Protein AF-A0A6V7P1D4-F1 (afdb_monomer)

Nearest PDB structures (foldseek):
  6eeq-assembly1_A-2  TM=5.629E-01  e=2.962E-13  Rhodiola rosea
  6khp-assembly1_B-2  TM=5.860E-01  e=9.575E-12  Oryza sativa Japonica Group
  4e1o-assembly3_E  TM=5.829E-01  e=2.246E-11  Homo sapiens
  7eix-assembly1_B  TM=5.813E-01  e=1.505E-10  Homo sapiens
  6jrl-assembly1_A-2  TM=5.412E-01  e=3.305E-10  Drosophila melanogaster

Mean predicted aligned error: 10.56 Å

Secondary structure (DSSP, 8-state):
--HHHHHHHIIIIIIHHHHHHHHSGGGS-SS--PPTTTHHHHS-SS--SSPPPHHHHHHHIIIIIGGG---TTSTT--SSS-----HHHHHHHHHHHHHT---SSGGG-HHHHHHHHHHTT--GGGEEEE---GGGTTPPPHHHHHHHHHHHHHTTEEEEEEEEEEEETTTTEE--HHHHHHHHHHHHHHSSS--EEEEE----S----EEEEEEETTT----

Foldseek 3Di:
DDDVVCVCCCVPPPVVVVVVCLVCLQVADLAAPDDPPQLVVLDDPDDDPDDDDVVVVSVCCVPPVVSHDNSLNHPPNPPDDRPDDDPVVVVVVVVCVVVVQDPPDCVSPVVVVVVVCVVVVPDPVFKDFQDDDVVLLRADDLVSVVVVQVVCVVVQKDFAEKEFEQQQQARSDHHPCVSNVVVQVVSVVVDVHRHDYDYDYDNDDHDPGTMTGIGHPVVPDDD

Solvent-accessible surface area (backbone atoms only — not comparable to full-atom values): 13206 Å² total; per-residue (Å²): 134,61,71,62,61,48,51,51,45,47,46,68,59,46,49,49,45,54,53,50,50,63,74,45,36,81,79,51,64,55,61,44,87,66,63,97,66,59,64,67,82,76,47,73,100,60,83,77,95,57,91,78,58,70,66,60,52,50,50,44,41,64,72,65,45,53,63,61,41,58,38,64,80,24,93,85,51,82,68,92,73,81,71,83,81,49,72,67,56,53,54,46,51,52,49,50,63,69,67,64,73,70,67,56,34,54,90,64,30,50,70,58,51,54,49,51,30,60,76,72,66,60,47,76,92,34,45,42,78,50,88,62,45,78,92,55,58,44,18,59,54,56,65,63,55,50,51,52,48,57,50,40,46,76,73,59,32,44,66,38,36,35,48,44,40,47,27,28,42,69,74,55,22,52,36,48,54,83,51,45,53,50,52,36,54,54,48,35,69,78,38,103,47,67,39,47,71,47,78,51,76,57,90,69,57,36,67,63,67,32,43,35,36,35,43,52,79,82,71,76,69,81,131

Organism: NCBI:txid296719

Structure (mmCIF, N/CA/C/O backbone):
data_AF-A0A6V7P1D4-F1
#
_entry.id   AF-A0A6V7P1D4-F1
#
loop_
_atom_site.group_PDB
_atom_site.id
_atom_site.type_symbol
_atom_site.label_atom_id
_atom_site.label_alt_id
_atom_site.label_comp_id
_atom_site.label_asym_id
_atom_site.label_entity_id
_atom_site.label_seq_id
_atom_site.pdbx_PDB_ins_code
_atom_site.Cartn_x
_atom_site.Cartn_y
_atom_site.Cartn_z
_atom_site.occupancy
_atom_site.B_iso_or_equiv
_atom_site.auth_seq_id
_atom_site.auth_comp_id
_atom_site.auth_asym_id
_atom_site.auth_atom_id
_atom_site.pdbx_PDB_model_num
ATOM 1 N N . MET A 1 1 ? 7.835 -11.387 15.082 1.00 81.31 1 MET A N 1
ATOM 2 C CA . MET A 1 1 ? 6.367 -11.439 15.224 1.00 81.31 1 MET A CA 1
ATOM 3 C C . MET A 1 1 ? 6.030 -12.849 15.662 1.00 81.31 1 MET A C 1
ATOM 5 O O . MET A 1 1 ? 6.596 -13.765 15.077 1.00 81.31 1 MET A O 1
ATOM 9 N N . ASP A 1 2 ? 5.226 -13.019 16.707 1.00 93.75 2 ASP A N 1
ATOM 10 C CA . ASP A 1 2 ? 4.750 -14.346 17.112 1.00 93.75 2 ASP A CA 1
ATOM 11 C C . ASP A 1 2 ? 3.539 -14.758 16.258 1.00 93.75 2 ASP A C 1
ATOM 13 O O . ASP A 1 2 ? 2.713 -13.908 15.918 1.00 93.75 2 ASP A O 1
ATOM 17 N N . SER A 1 3 ? 3.451 -16.033 15.868 1.00 93.06 3 SER A N 1
ATOM 18 C CA . SER A 1 3 ? 2.419 -16.499 14.933 1.00 93.06 3 SER A CA 1
ATOM 19 C C . SER A 1 3 ? 1.057 -16.710 15.585 1.00 93.06 3 SER A C 1
ATOM 21 O O . SER A 1 3 ? 0.039 -16.528 14.919 1.00 93.06 3 SER A O 1
ATOM 23 N N . GLU A 1 4 ? 1.016 -17.071 16.868 1.00 93.88 4 GLU A N 1
ATOM 24 C CA . GLU A 1 4 ? -0.239 -17.367 17.560 1.00 93.88 4 GLU A CA 1
ATOM 25 C C . GLU A 1 4 ? -0.859 -16.098 18.145 1.00 93.88 4 GLU A C 1
ATOM 27 O O . GLU A 1 4 ? -2.066 -15.917 18.017 1.00 93.88 4 GLU A O 1
ATOM 32 N N . GLN A 1 5 ? -0.047 -15.148 18.626 1.00 91.44 5 GLN A N 1
ATOM 33 C CA . GLN A 1 5 ? -0.497 -13.773 18.876 1.00 91.44 5 GLN A CA 1
ATOM 34 C C . GLN A 1 5 ? -1.029 -13.119 17.595 1.00 91.44 5 GLN A C 1
ATOM 36 O O . GLN A 1 5 ? -2.107 -12.526 17.614 1.00 91.44 5 GLN A O 1
ATOM 41 N N . LEU A 1 6 ? -0.324 -13.255 16.460 1.00 92.62 6 LEU A N 1
ATOM 42 C CA . LEU A 1 6 ? -0.825 -12.753 15.175 1.00 92.62 6 LEU A CA 1
ATOM 43 C C . LEU A 1 6 ? -2.178 -13.387 14.831 1.00 92.62 6 LEU A C 1
ATOM 45 O O . LEU A 1 6 ? -3.105 -12.664 14.477 1.00 92.62 6 LEU A O 1
ATOM 49 N N . ARG A 1 7 ? -2.309 -14.715 14.957 1.00 92.62 7 ARG A N 1
ATOM 50 C CA . ARG A 1 7 ? -3.564 -15.437 14.704 1.00 92.62 7 ARG A CA 1
ATOM 51 C C . ARG A 1 7 ? -4.690 -14.925 15.606 1.00 92.62 7 ARG A C 1
ATOM 53 O O . ARG A 1 7 ? -5.759 -14.585 15.107 1.00 92.62 7 ARG A O 1
ATOM 60 N N . GLU A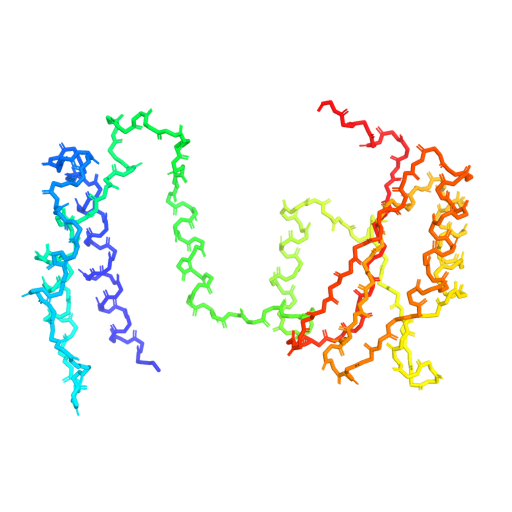 1 8 ? -4.457 -14.863 16.912 1.00 90.62 8 GLU A N 1
ATOM 61 C CA . GLU A 1 8 ? -5.453 -14.455 17.902 1.00 90.62 8 GLU A CA 1
ATOM 62 C C . GLU A 1 8 ? -5.946 -13.024 17.659 1.00 90.62 8 GLU A C 1
ATOM 64 O O . GLU A 1 8 ? -7.149 -12.815 17.484 1.00 90.62 8 GLU A O 1
ATOM 69 N N . TYR A 1 9 ? -5.030 -12.058 17.567 1.00 90.75 9 TYR A N 1
ATOM 70 C CA . TYR A 1 9 ? -5.383 -10.652 17.398 1.00 90.75 9 TYR A CA 1
ATOM 71 C C . TYR A 1 9 ? -5.947 -10.347 16.002 1.00 90.75 9 TYR A C 1
ATOM 73 O O . TYR A 1 9 ? -6.943 -9.627 15.890 1.00 90.75 9 TYR A O 1
ATOM 81 N N . ALA A 1 10 ? -5.390 -10.925 14.931 1.00 91.25 10 ALA A N 1
ATOM 82 C CA . ALA A 1 10 ? -5.906 -10.694 13.581 1.00 91.25 10 ALA A CA 1
ATOM 83 C C . ALA A 1 10 ? -7.320 -11.265 13.398 1.00 91.25 10 ALA A C 1
ATOM 85 O O . ALA A 1 10 ? -8.170 -10.583 12.831 1.00 91.25 10 ALA A O 1
ATOM 86 N N . HIS A 1 11 ? -7.613 -12.469 13.902 1.00 89.88 11 HIS A N 1
ATOM 87 C CA . HIS A 1 11 ? -8.972 -13.010 13.823 1.00 89.88 11 HIS A CA 1
ATOM 88 C C . HIS A 1 11 ? -9.936 -12.266 14.764 1.00 89.88 11 HIS A C 1
ATOM 90 O O . HIS A 1 11 ? -10.856 -11.603 14.287 1.00 89.88 11 HIS A O 1
ATOM 96 N N . LYS A 1 12 ? -9.702 -12.320 16.084 1.00 76.94 12 LYS A N 1
ATOM 97 C CA . LYS A 1 12 ? -10.689 -11.883 17.090 1.00 76.94 12 LYS A CA 1
ATOM 98 C C . LYS A 1 12 ? -10.832 -10.367 17.221 1.00 76.94 12 LYS A C 1
ATOM 100 O O . LYS A 1 12 ? -11.894 -9.891 17.608 1.00 76.94 12 LYS A O 1
ATOM 105 N N . MET A 1 13 ? -9.761 -9.605 16.981 1.00 83.06 13 MET A N 1
ATOM 106 C CA . MET A 1 13 ? -9.752 -8.156 17.232 1.00 83.06 13 MET A CA 1
ATOM 107 C C . MET A 1 13 ? -9.779 -7.317 15.957 1.00 83.06 13 MET A C 1
ATOM 109 O O . MET A 1 13 ? -10.379 -6.249 15.971 1.00 83.06 13 MET A O 1
ATOM 113 N N . VAL A 1 14 ? -9.178 -7.784 14.856 1.00 90.75 14 VAL A N 1
ATOM 114 C CA . VAL A 1 14 ? -9.213 -7.069 13.566 1.00 90.75 14 VAL A CA 1
ATOM 115 C C . VAL A 1 14 ? -10.391 -7.533 12.706 1.00 90.75 14 VAL A C 1
ATOM 117 O O . VAL A 1 14 ? -11.253 -6.723 12.372 1.00 90.75 14 VAL A O 1
ATOM 120 N N . VAL A 1 15 ? -10.442 -8.816 12.332 1.00 93.62 15 VAL A N 1
ATOM 121 C CA . VAL A 1 15 ? -11.407 -9.321 11.338 1.00 93.62 15 VAL A CA 1
ATOM 122 C C . VAL A 1 15 ? -12.840 -9.288 11.867 1.00 93.62 15 VAL A C 1
ATOM 124 O O . VAL A 1 15 ? -13.704 -8.720 11.197 1.00 93.62 15 VAL A O 1
ATOM 127 N N . ASP A 1 16 ? -13.090 -9.822 13.065 1.00 92.75 16 ASP A N 1
ATOM 128 C CA . ASP A 1 16 ? -14.438 -9.829 13.653 1.00 92.75 16 ASP A CA 1
ATOM 129 C C . ASP A 1 16 ? -14.951 -8.397 13.903 1.00 92.75 16 ASP A C 1
ATOM 131 O O . ASP A 1 16 ? -16.078 -8.065 13.533 1.00 92.75 16 ASP A O 1
ATOM 135 N N . PHE A 1 17 ? -14.094 -7.500 14.411 1.00 91.50 17 PHE A N 1
ATOM 136 C CA . PHE A 1 17 ? -14.431 -6.085 14.610 1.00 91.50 17 PHE A CA 1
ATOM 137 C C . PHE A 1 17 ? -14.778 -5.364 13.302 1.00 91.50 17 PHE A C 1
ATOM 139 O O . PHE A 1 17 ? -15.765 -4.634 13.255 1.00 91.50 17 PHE A O 1
ATOM 146 N N . ILE A 1 18 ? -14.002 -5.565 12.231 1.00 93.50 18 ILE A N 1
ATOM 147 C CA . ILE A 1 18 ? -14.277 -4.951 10.921 1.00 93.50 18 ILE A CA 1
ATOM 148 C C . ILE A 1 18 ? -15.567 -5.523 10.314 1.00 93.50 18 ILE A C 1
ATOM 150 O O . ILE A 1 18 ? -16.348 -4.777 9.717 1.00 93.50 18 ILE A O 1
ATOM 154 N N . ALA A 1 19 ? -15.833 -6.819 10.496 1.00 93.94 19 ALA A N 1
ATOM 155 C CA . ALA A 1 19 ? -17.078 -7.441 10.060 1.00 93.94 19 ALA A CA 1
ATOM 156 C C . ALA A 1 19 ? -18.298 -6.870 10.806 1.00 93.94 19 ALA A C 1
ATOM 158 O O . ALA A 1 19 ? -19.289 -6.523 10.163 1.00 93.94 19 ALA A O 1
ATOM 159 N N . ASP A 1 20 ? -18.228 -6.723 12.131 1.00 93.50 20 ASP A N 1
ATOM 160 C CA . ASP A 1 20 ? -19.317 -6.167 12.945 1.00 93.50 20 ASP A CA 1
ATOM 161 C C . ASP A 1 20 ? -19.504 -4.660 12.730 1.00 93.50 20 ASP A C 1
ATOM 163 O O . ASP A 1 20 ? -20.634 -4.204 12.556 1.00 93.50 20 ASP A O 1
ATOM 167 N N . TYR A 1 21 ? -18.416 -3.896 12.599 1.00 93.00 21 TYR A N 1
ATOM 168 C CA . TYR A 1 21 ? -18.445 -2.495 12.170 1.00 93.00 21 TYR A CA 1
ATOM 169 C C . TYR A 1 21 ? -19.202 -2.317 10.846 1.00 93.00 21 TYR A C 1
ATOM 171 O O . TYR A 1 21 ? -20.008 -1.397 10.714 1.00 93.00 21 TYR A O 1
ATOM 179 N N . TYR A 1 22 ? -19.012 -3.224 9.881 1.00 93.38 22 TYR A N 1
ATOM 180 C CA . TYR A 1 22 ? -19.754 -3.188 8.621 1.00 93.38 22 TYR A CA 1
ATOM 181 C C . TYR A 1 22 ? -21.208 -3.670 8.721 1.00 93.38 22 TYR A C 1
ATOM 183 O O . TYR A 1 22 ? -22.022 -3.192 7.936 1.00 93.38 22 TYR A O 1
ATOM 191 N N . LYS A 1 23 ? -21.568 -4.541 9.676 1.00 94.56 23 LYS A N 1
ATOM 192 C CA . LYS A 1 23 ? -22.982 -4.846 9.995 1.00 94.56 23 LYS A CA 1
ATOM 193 C C . LYS A 1 23 ? -23.683 -3.651 10.650 1.00 94.56 23 LYS A C 1
ATOM 195 O O . LYS A 1 23 ? -24.881 -3.471 10.471 1.00 94.56 23 LYS A O 1
ATOM 200 N N . MET A 1 24 ? -22.940 -2.848 11.411 1.00 93.94 24 MET A N 1
ATOM 201 C CA . MET A 1 24 ? -23.446 -1.701 12.169 1.00 93.94 24 MET A CA 1
ATOM 202 C C . MET A 1 24 ? -23.282 -0.354 11.447 1.00 93.94 24 MET A C 1
ATOM 204 O O . MET A 1 24 ? -23.606 0.679 12.031 1.00 93.94 24 MET A O 1
ATOM 208 N N . ILE A 1 25 ? -22.799 -0.326 10.199 1.00 94.69 25 ILE A N 1
ATOM 209 C CA . ILE A 1 25 ? -22.359 0.917 9.537 1.00 94.69 25 ILE A CA 1
ATOM 210 C C . ILE A 1 25 ? -23.474 1.968 9.382 1.00 94.69 25 ILE A C 1
ATOM 212 O O . ILE A 1 25 ? -23.206 3.163 9.459 1.00 94.69 25 ILE A O 1
ATOM 216 N N . GLU A 1 26 ? -24.721 1.517 9.231 1.00 95.19 26 GLU A N 1
ATOM 217 C CA . GLU A 1 26 ? -25.936 2.344 9.140 1.00 95.19 26 GLU A CA 1
ATOM 218 C C . GLU A 1 26 ? -26.400 2.913 10.496 1.00 95.19 26 GLU A C 1
ATOM 220 O O . GLU A 1 26 ? -27.213 3.830 10.533 1.00 95.19 26 GLU A O 1
ATOM 225 N N . SER A 1 27 ? -25.881 2.403 11.620 1.00 94.94 27 SER A N 1
ATOM 226 C CA . SER A 1 27 ? -26.210 2.910 12.964 1.00 94.94 27 SER A CA 1
ATOM 227 C C . SER A 1 27 ? -25.360 4.111 13.401 1.00 94.94 27 SER A C 1
ATOM 229 O O . SER A 1 27 ? -25.688 4.765 14.391 1.00 94.94 27 SER A O 1
ATOM 231 N N . PHE A 1 28 ? -24.286 4.423 12.667 1.00 95.00 28 PHE A N 1
ATOM 232 C CA . PHE A 1 28 ? -23.435 5.585 12.920 1.00 95.00 28 PHE A CA 1
ATOM 233 C C . PHE A 1 28 ? -23.889 6.800 12.092 1.00 95.00 28 PHE A C 1
ATOM 235 O O . PHE A 1 28 ? -24.323 6.638 10.949 1.00 95.00 28 PHE A O 1
ATOM 242 N N . PRO A 1 29 ? -23.747 8.039 12.604 1.00 96.75 29 PRO A N 1
ATOM 243 C CA . PRO A 1 29 ? -23.994 9.233 11.804 1.00 96.75 29 PRO A CA 1
ATOM 244 C C . PRO A 1 29 ? -22.997 9.301 10.637 1.00 96.75 29 PRO A C 1
ATOM 246 O O . PRO A 1 29 ? -21.787 9.289 10.837 1.00 96.75 29 PRO A O 1
ATOM 249 N N . VAL A 1 30 ? -23.506 9.389 9.404 1.00 96.62 30 VAL A N 1
ATOM 250 C CA . VAL A 1 30 ? -22.711 9.330 8.156 1.00 96.62 30 VAL A CA 1
ATOM 251 C C . VAL A 1 30 ? -21.537 10.321 8.148 1.00 96.62 30 VAL A C 1
ATOM 253 O O . VAL A 1 30 ? -20.435 9.991 7.702 1.00 96.62 30 VAL A O 1
ATOM 256 N N . LEU A 1 31 ? -21.775 11.532 8.653 1.00 97.25 31 LEU A N 1
ATOM 257 C CA . LEU A 1 31 ? -20.766 12.558 8.896 1.00 97.25 31 LEU A CA 1
ATOM 258 C C . LEU A 1 31 ? -20.431 12.589 10.391 1.00 97.25 31 LEU A C 1
ATOM 260 O 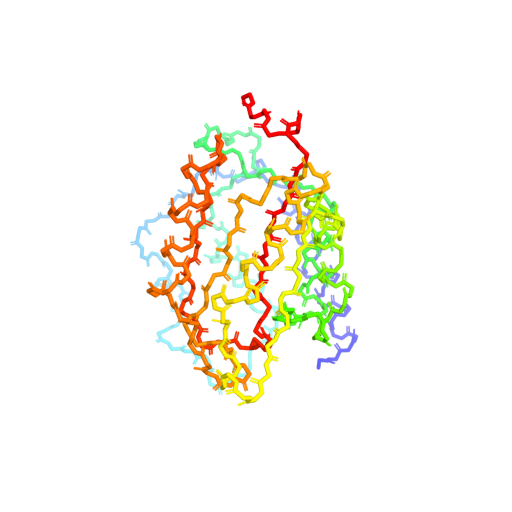O . LEU A 1 31 ? -21.339 12.602 11.223 1.00 97.25 31 LEU A O 1
ATOM 264 N N . SER A 1 32 ? -19.138 12.647 10.719 1.00 97.06 32 SER A N 1
ATOM 265 C CA . SER A 1 32 ? -18.698 12.786 12.110 1.00 97.06 32 SER A CA 1
ATOM 266 C C . SER A 1 32 ? -19.186 14.102 12.727 1.00 97.06 32 SER A C 1
ATOM 268 O O . SER A 1 32 ? -19.304 15.118 12.043 1.00 97.06 32 SER A O 1
ATOM 270 N N . GLN A 1 33 ? -19.455 14.070 14.032 1.00 95.75 33 GLN A N 1
ATOM 271 C CA . GLN A 1 33 ? -20.036 15.170 14.811 1.00 95.75 33 GLN A CA 1
ATOM 272 C C . GLN A 1 33 ? -19.021 15.812 15.779 1.00 95.75 33 GLN A C 1
ATOM 274 O O . GLN A 1 33 ? -19.411 16.448 16.754 1.00 95.75 33 GLN A O 1
ATOM 279 N N . VAL A 1 34 ? -17.719 15.607 15.544 1.00 95.69 34 VAL A N 1
ATOM 280 C CA . VAL A 1 34 ? -16.628 16.120 16.392 1.00 95.69 34 VAL A CA 1
ATOM 281 C C . VAL A 1 34 ? -16.067 17.446 15.878 1.00 95.69 34 VAL A C 1
ATOM 283 O O . VAL A 1 34 ? -15.950 17.660 14.671 1.00 95.69 34 VAL A O 1
ATOM 286 N N . GLU A 1 35 ? -15.645 18.312 16.798 1.00 95.06 35 GLU A N 1
ATOM 287 C CA . GLU A 1 35 ? -15.031 19.602 16.469 1.00 95.06 35 GLU A CA 1
ATOM 288 C C . GLU A 1 35 ? -13.513 19.494 16.192 1.00 95.06 35 GLU A C 1
ATOM 290 O O . GLU A 1 35 ? -12.836 18.586 16.701 1.00 95.06 35 GLU A O 1
ATOM 295 N N . PRO A 1 36 ? -12.923 20.426 15.414 1.00 95.69 36 PRO A N 1
ATOM 296 C CA . PRO A 1 36 ? -11.488 20.458 15.150 1.00 95.69 36 PRO A CA 1
ATOM 297 C C . PRO A 1 36 ? -10.649 20.514 16.435 1.00 95.69 36 PRO A C 1
ATOM 299 O O . PRO A 1 36 ? -10.702 21.474 17.197 1.00 95.69 36 PRO A O 1
ATOM 302 N N . GLY A 1 37 ? -9.819 19.488 16.640 1.00 92.38 37 GLY A N 1
ATOM 303 C CA . GLY A 1 37 ? -8.898 19.389 17.778 1.00 92.38 37 GLY A CA 1
ATOM 304 C C . GLY A 1 37 ? -9.297 18.393 18.870 1.00 92.38 37 GLY A C 1
ATOM 305 O O . GLY A 1 37 ? -8.441 18.083 19.694 1.00 92.38 37 GLY A O 1
ATOM 306 N N . TYR A 1 38 ? -10.513 17.826 18.843 1.00 92.75 38 TYR A N 1
ATOM 307 C CA . TYR A 1 38 ? -11.056 16.963 19.913 1.00 92.75 38 TYR A CA 1
ATOM 308 C C . TYR A 1 38 ? -10.107 15.838 20.394 1.00 92.75 38 TYR A C 1
ATOM 310 O O . TYR A 1 38 ? -10.003 15.578 21.590 1.00 92.75 38 TYR A O 1
ATOM 318 N N . HIS A 1 39 ? -9.345 15.213 19.485 1.00 89.44 39 HIS A N 1
ATOM 319 C CA . HIS A 1 39 ? -8.338 14.192 19.814 1.00 89.44 39 HIS A CA 1
ATOM 320 C C . HIS A 1 39 ? -7.326 14.640 20.880 1.00 89.44 39 HIS A C 1
ATOM 322 O O . HIS A 1 39 ? -6.860 13.806 21.654 1.00 89.44 39 HIS A O 1
ATOM 328 N N . LYS A 1 40 ? -6.972 15.931 20.926 1.00 88.19 40 LYS A N 1
ATOM 329 C CA . LYS A 1 40 ? -5.966 16.465 21.854 1.00 88.19 40 LYS A CA 1
ATOM 330 C C . LYS A 1 40 ? -6.410 16.366 23.319 1.00 88.19 40 LYS A C 1
ATOM 332 O O . LYS A 1 40 ? -5.568 16.294 24.201 1.00 88.19 40 LYS A O 1
ATOM 337 N N . GLU A 1 41 ? -7.714 16.334 23.574 1.00 85.62 41 GLU A N 1
ATOM 338 C CA . GLU A 1 41 ? -8.280 16.191 24.921 1.00 85.62 41 GLU A CA 1
ATOM 339 C C . GLU A 1 41 ? -8.473 14.714 25.319 1.00 85.62 41 GLU A C 1
ATOM 341 O O . GLU A 1 41 ? -8.667 14.402 26.492 1.00 85.62 41 GLU A O 1
ATOM 346 N N . LEU A 1 42 ? -8.394 13.790 24.351 1.00 88.12 42 LEU A N 1
ATOM 347 C CA . LEU A 1 42 ? -8.624 12.351 24.534 1.00 88.12 42 LEU A CA 1
ATOM 348 C C . LEU A 1 42 ? -7.337 11.508 24.556 1.00 88.12 42 LEU A C 1
ATOM 350 O O . LEU A 1 42 ? -7.378 10.337 24.955 1.00 88.12 42 LEU A O 1
ATOM 354 N N . LEU A 1 43 ? -6.210 12.059 24.103 1.00 89.38 43 LEU A N 1
ATOM 355 C CA . LEU A 1 43 ? -4.916 11.380 23.973 1.00 89.38 43 LEU A CA 1
ATOM 356 C C . LEU A 1 43 ? -3.866 12.005 24.913 1.00 89.38 43 LEU A C 1
ATOM 358 O O . LEU A 1 43 ? -3.941 13.200 25.187 1.00 89.38 43 LEU A O 1
ATOM 362 N N . PRO A 1 44 ? -2.884 11.231 25.412 1.00 89.44 44 PRO A N 1
ATOM 363 C CA . PRO A 1 44 ? -1.816 11.769 26.253 1.00 89.44 44 PRO A CA 1
ATOM 364 C C . PRO A 1 44 ? -0.857 12.672 25.457 1.00 89.44 44 PRO A C 1
ATOM 366 O O . PRO A 1 44 ? -0.545 12.390 24.302 1.00 89.44 44 PRO A O 1
ATOM 369 N N . ASP A 1 45 ? -0.301 13.703 26.108 1.00 91.75 45 ASP A N 1
ATOM 370 C CA . ASP A 1 45 ? 0.669 14.647 25.512 1.00 91.75 45 ASP A CA 1
ATOM 371 C C . ASP A 1 45 ? 1.998 14.003 25.052 1.00 91.75 45 ASP A C 1
ATOM 373 O O . ASP A 1 45 ? 2.824 14.652 24.409 1.00 91.75 45 ASP A O 1
ATOM 377 N N . SER A 1 46 ? 2.249 12.737 25.399 1.00 93.25 46 SER A N 1
ATOM 378 C CA . SER A 1 46 ? 3.456 12.001 25.010 1.00 93.25 46 SER A CA 1
ATOM 379 C C . SER A 1 46 ? 3.182 10.505 24.854 1.00 93.25 46 SER A C 1
ATOM 381 O O . SER A 1 46 ? 2.261 9.963 25.465 1.00 93.25 46 SER A O 1
ATOM 383 N N . ALA A 1 47 ? 3.989 9.839 24.023 1.00 92.69 47 ALA A N 1
ATOM 384 C CA . ALA A 1 47 ? 3.902 8.398 23.802 1.00 92.69 47 ALA A CA 1
ATOM 385 C C . ALA A 1 47 ? 4.223 7.605 25.090 1.00 92.69 47 ALA A C 1
ATOM 387 O O . ALA A 1 47 ? 5.082 8.033 25.871 1.00 92.69 47 ALA A O 1
ATOM 388 N N . PRO A 1 48 ? 3.581 6.444 25.316 1.00 93.00 48 PRO A N 1
ATOM 389 C CA . PRO A 1 48 ? 3.786 5.653 26.523 1.00 93.00 48 PRO A CA 1
ATOM 390 C C . PRO A 1 48 ? 5.230 5.137 26.615 1.00 93.00 48 PRO A C 1
ATOM 392 O O . PRO A 1 48 ? 5.804 4.622 25.658 1.00 93.00 48 PRO A O 1
ATOM 395 N N . SER A 1 49 ? 5.827 5.244 27.805 1.00 94.88 49 SER A N 1
ATOM 396 C CA . SER A 1 49 ? 7.207 4.807 28.082 1.00 94.88 49 SER A CA 1
ATOM 397 C C . SER A 1 49 ? 7.347 3.300 28.348 1.00 94.88 49 SER A C 1
ATOM 399 O O . SER A 1 49 ? 8.431 2.818 28.681 1.00 94.88 49 SER A O 1
ATOM 401 N N . LYS A 1 50 ? 6.246 2.553 28.223 1.00 94.50 50 LYS A N 1
ATOM 402 C CA . LYS A 1 50 ? 6.128 1.100 28.392 1.00 94.50 50 LYS A CA 1
ATOM 403 C C . LYS A 1 50 ? 5.113 0.564 27.371 1.00 94.50 50 LYS A C 1
ATOM 405 O O . LYS A 1 50 ? 4.263 1.340 26.943 1.00 94.50 50 LYS A O 1
ATOM 410 N N . PRO A 1 51 ? 5.155 -0.730 27.010 1.00 93.31 51 PRO A N 1
ATOM 411 C CA . PRO A 1 51 ? 4.092 -1.347 26.223 1.00 93.31 51 PRO A CA 1
ATOM 412 C C . PRO A 1 51 ? 2.730 -1.249 26.926 1.00 93.31 51 PRO A C 1
ATOM 414 O O . PRO A 1 51 ? 2.647 -1.451 28.138 1.00 93.31 51 PRO A O 1
ATOM 417 N N . GLU A 1 52 ? 1.687 -0.976 26.147 1.00 93.38 52 GLU A N 1
ATOM 418 C CA . GLU A 1 52 ? 0.275 -1.101 26.531 1.00 93.38 52 GLU A CA 1
ATOM 419 C C . GLU A 1 52 ? -0.277 -2.437 25.996 1.00 93.38 52 GLU A C 1
ATOM 421 O O . GLU A 1 52 ? 0.308 -3.019 25.076 1.00 93.38 52 GLU A O 1
ATOM 426 N N . ASN A 1 53 ? -1.383 -2.943 26.553 1.00 91.75 53 ASN A N 1
ATOM 427 C CA . ASN A 1 53 ? -2.021 -4.151 26.019 1.00 91.75 53 ASN A CA 1
ATOM 428 C C . ASN A 1 53 ? -2.798 -3.805 24.738 1.00 91.75 53 ASN A C 1
ATOM 430 O O . ASN A 1 53 ? -3.321 -2.697 24.595 1.00 91.75 53 ASN A O 1
ATOM 434 N N . LEU A 1 54 ? -2.904 -4.748 23.799 1.00 88.94 54 LEU A N 1
ATOM 435 C CA . LEU A 1 54 ? -3.605 -4.492 22.535 1.00 88.94 54 LEU A CA 1
ATOM 436 C C . LEU A 1 54 ? -5.115 -4.325 22.753 1.00 88.94 54 LEU A C 1
ATOM 438 O O . LEU A 1 54 ? -5.752 -3.542 22.057 1.00 88.94 54 LEU A O 1
ATOM 442 N N . GLU A 1 55 ? -5.665 -4.983 23.768 1.00 90.75 55 GLU A N 1
ATOM 443 C CA . GLU A 1 55 ? -7.026 -4.822 24.274 1.00 90.75 55 GLU A CA 1
ATOM 444 C C . GLU A 1 55 ? -7.334 -3.357 24.618 1.00 90.75 55 GLU A C 1
ATOM 446 O O . GLU A 1 55 ? -8.284 -2.791 24.072 1.00 90.75 55 GLU A O 1
ATOM 451 N N . ASP A 1 56 ? -6.480 -2.718 25.425 1.00 91.69 56 ASP A N 1
ATOM 452 C CA . ASP A 1 56 ? -6.625 -1.313 25.831 1.00 91.69 56 ASP A CA 1
ATOM 453 C C . ASP A 1 56 ? -6.548 -0.365 24.619 1.00 91.69 56 ASP A C 1
ATOM 455 O O . ASP A 1 56 ? -7.324 0.588 24.504 1.00 91.69 56 ASP A O 1
ATOM 459 N N . VAL A 1 57 ? -5.652 -0.656 23.667 1.00 91.56 57 VAL A N 1
ATOM 460 C CA . VAL A 1 57 ? -5.515 0.102 22.411 1.00 91.56 57 VAL A CA 1
ATOM 461 C C . VAL A 1 57 ? -6.767 -0.037 21.535 1.00 91.56 57 VAL A C 1
ATOM 463 O O . VAL A 1 57 ? -7.239 0.957 20.979 1.00 91.56 57 VAL A O 1
ATOM 466 N N . PHE A 1 58 ? -7.354 -1.232 21.433 1.00 90.88 58 PHE A N 1
ATOM 467 C CA . PHE A 1 58 ? -8.589 -1.462 20.675 1.00 90.88 58 PHE A CA 1
ATOM 468 C C . PHE A 1 58 ? -9.818 -0.814 21.319 1.00 90.88 58 PHE A C 1
ATOM 470 O O . PHE A 1 58 ? -10.674 -0.299 20.596 1.00 90.88 58 PHE A O 1
ATOM 477 N N . ASP A 1 59 ? -9.908 -0.770 22.649 1.00 91.12 59 ASP A N 1
ATOM 478 C CA . ASP A 1 59 ? -10.927 0.040 23.323 1.00 91.12 59 ASP A CA 1
ATOM 479 C C . ASP A 1 59 ? -10.688 1.542 23.131 1.00 91.12 59 ASP A C 1
ATOM 481 O O . ASP A 1 59 ? -11.642 2.287 22.894 1.00 91.12 59 ASP A O 1
ATOM 485 N N . GLY A 1 60 ? -9.428 1.982 23.075 1.00 92.81 60 GLY A N 1
ATOM 486 C CA . GLY A 1 60 ? -9.056 3.314 22.598 1.00 92.81 60 GLY A CA 1
ATOM 487 C C . GLY A 1 60 ? -9.587 3.611 21.189 1.00 92.81 60 GLY A C 1
ATOM 488 O O . GLY A 1 60 ? -10.188 4.666 20.975 1.00 92.81 60 GLY A O 1
ATOM 489 N N . ILE A 1 61 ? -9.452 2.675 20.241 1.00 92.12 61 ILE A N 1
ATOM 490 C CA . ILE A 1 61 ? -10.009 2.803 18.883 1.00 92.12 61 ILE A CA 1
ATOM 491 C C . ILE A 1 61 ? -11.538 2.931 18.933 1.00 92.12 61 ILE A C 1
ATOM 493 O O . ILE A 1 61 ? -12.086 3.887 18.376 1.00 92.12 61 ILE A O 1
ATOM 497 N N . ARG A 1 62 ? -12.224 2.020 19.639 1.00 90.88 62 ARG A N 1
ATOM 498 C CA . ARG A 1 62 ? -13.692 2.022 19.781 1.00 90.88 62 ARG A CA 1
ATOM 499 C C . ARG A 1 62 ? -14.228 3.327 20.374 1.00 90.88 62 ARG A C 1
ATOM 501 O O . ARG A 1 62 ? -15.210 3.859 19.868 1.00 90.88 62 ARG A O 1
ATOM 508 N N . GLN A 1 63 ? -13.596 3.834 21.431 1.00 92.31 63 GLN A N 1
ATOM 509 C CA . GLN A 1 63 ? -14.111 4.962 22.214 1.00 92.31 63 GLN A CA 1
ATOM 510 C C . GLN A 1 63 ? -13.680 6.331 21.673 1.00 92.31 63 GLN A C 1
ATOM 512 O O . GLN A 1 63 ? -14.444 7.288 21.774 1.00 92.31 63 GLN A O 1
ATOM 517 N N . LYS A 1 64 ? -12.463 6.446 21.123 1.00 93.56 64 LYS A N 1
ATOM 518 C CA . LYS A 1 64 ? -11.844 7.741 20.779 1.00 93.56 64 LYS A CA 1
ATOM 519 C C . LYS A 1 64 ? -11.746 7.992 19.278 1.00 93.56 64 LYS A C 1
ATOM 521 O O . LYS A 1 64 ? -11.811 9.145 18.873 1.00 93.56 64 LYS A O 1
ATOM 526 N N . ILE A 1 65 ? -11.599 6.941 18.465 1.00 94.38 65 ILE A N 1
ATOM 527 C CA . ILE A 1 65 ? -11.389 7.074 17.014 1.00 94.38 65 ILE A CA 1
ATOM 528 C C . ILE A 1 65 ? -12.709 6.950 16.247 1.00 94.38 65 ILE A C 1
ATOM 530 O O . ILE A 1 65 ? -13.001 7.812 15.421 1.00 94.38 65 ILE A O 1
ATOM 534 N N . ILE A 1 66 ? -13.526 5.922 16.526 1.00 93.75 66 ILE A N 1
ATOM 535 C CA . ILE A 1 66 ? -14.783 5.669 15.790 1.00 93.75 66 ILE A CA 1
ATOM 536 C C . ILE A 1 66 ? -15.723 6.894 15.735 1.00 93.75 66 ILE A C 1
ATOM 538 O O . ILE A 1 66 ? -16.153 7.212 14.628 1.00 93.75 66 ILE A O 1
ATOM 542 N N . PRO A 1 67 ? -15.995 7.647 16.826 1.00 92.88 67 PRO A N 1
ATOM 543 C CA . PRO A 1 67 ? -16.870 8.829 16.763 1.00 92.88 67 PRO A CA 1
ATOM 544 C C . PRO A 1 67 ? -16.370 9.938 15.818 1.00 92.88 67 PRO A C 1
ATOM 546 O O . PRO A 1 67 ? -17.156 10.748 15.323 1.00 92.88 67 PRO A O 1
ATOM 549 N N . GLY A 1 68 ? -15.062 9.971 15.549 1.00 95.12 68 GLY A N 1
ATOM 550 C CA . GLY A 1 68 ? -14.411 10.899 14.626 1.00 95.12 68 GLY A CA 1
ATOM 551 C C . GLY A 1 68 ? -14.447 10.499 13.152 1.00 95.12 68 GLY A C 1
ATOM 552 O O . GLY A 1 68 ? -14.026 11.279 12.295 1.00 95.12 68 GLY A O 1
ATOM 553 N N . ILE A 1 69 ? -14.894 9.284 12.827 1.00 95.69 69 ILE A N 1
ATOM 554 C CA . ILE A 1 69 ? -14.889 8.786 11.452 1.00 95.69 69 ILE A CA 1
ATOM 555 C C . ILE A 1 69 ? -16.081 9.365 10.686 1.00 95.69 69 ILE A C 1
ATOM 557 O O . ILE A 1 69 ? -17.224 9.324 11.120 1.00 95.69 69 ILE A O 1
ATOM 561 N N . THR A 1 70 ? -15.819 9.886 9.487 1.00 96.44 70 THR A N 1
ATOM 562 C CA . THR A 1 70 ? -16.873 10.087 8.483 1.00 96.44 70 THR A CA 1
ATOM 563 C C . THR A 1 70 ? -17.074 8.763 7.760 1.00 96.44 70 THR A C 1
ATOM 565 O O . THR A 1 70 ? -16.180 8.299 7.045 1.00 96.44 70 THR A O 1
ATOM 568 N N . HIS A 1 71 ? -18.223 8.127 7.969 1.00 95.81 71 HIS A N 1
ATOM 569 C CA . HIS A 1 71 ? -18.486 6.743 7.585 1.00 95.81 71 HIS A CA 1
ATOM 570 C C . HIS A 1 71 ? -18.804 6.612 6.086 1.00 95.81 71 HIS A C 1
ATOM 572 O O . HIS A 1 71 ? -19.916 6.273 5.689 1.00 95.81 71 HIS A O 1
ATOM 578 N N . ARG A 1 72 ? -17.776 6.796 5.239 1.00 92.81 72 ARG A N 1
ATOM 579 C CA . ARG A 1 72 ? -17.801 6.674 3.758 1.00 92.81 72 ARG A CA 1
ATOM 580 C C . ARG A 1 72 ? -18.303 5.330 3.198 1.00 92.81 72 ARG A C 1
ATOM 582 O O . ARG A 1 72 ? -18.305 5.139 1.988 1.00 92.81 72 ARG A O 1
ATOM 589 N N . GLN A 1 73 ? -18.627 4.384 4.075 1.00 92.88 73 GLN A N 1
ATOM 590 C CA . GLN A 1 73 ? -19.043 3.016 3.772 1.00 92.88 73 GLN A CA 1
ATOM 591 C C . GLN A 1 73 ? -20.499 2.730 4.176 1.00 92.88 73 GLN A C 1
ATOM 593 O O . GLN A 1 73 ? -20.945 1.593 4.011 1.00 92.88 73 GLN A O 1
ATOM 598 N N . SER A 1 74 ? -21.205 3.736 4.710 1.00 94.19 74 SER A N 1
ATOM 599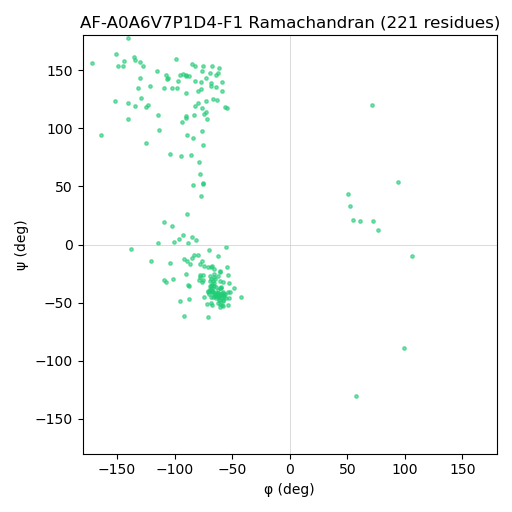 C CA . SER A 1 74 ? -22.662 3.739 4.868 1.00 94.19 74 SER A CA 1
ATOM 600 C C . SER A 1 74 ? -23.337 3.911 3.495 1.00 94.19 74 SER A C 1
ATOM 602 O O . SER A 1 74 ? -22.813 4.671 2.673 1.00 94.19 74 SER A O 1
ATOM 604 N N . PRO A 1 75 ? -24.483 3.253 3.229 1.00 92.88 75 PRO A N 1
ATOM 605 C CA . PRO A 1 75 ? -25.248 3.444 1.994 1.00 92.88 75 PRO A CA 1
ATOM 606 C C . PRO A 1 75 ? -25.738 4.887 1.795 1.00 92.88 75 PRO A C 1
ATOM 608 O O . PRO A 1 75 ? -25.943 5.293 0.655 1.00 92.88 75 PRO A O 1
ATOM 611 N N . ASP A 1 76 ? -25.856 5.676 2.868 1.00 94.75 76 ASP A N 1
ATOM 612 C CA . ASP A 1 76 ? -26.284 7.081 2.822 1.00 94.75 76 ASP A CA 1
ATOM 613 C C . ASP A 1 76 ? -25.135 8.075 2.520 1.00 94.75 76 ASP A C 1
ATOM 615 O O . ASP A 1 76 ? -25.312 9.298 2.574 1.00 94.75 76 ASP A O 1
ATOM 619 N N . TYR A 1 77 ? -23.926 7.590 2.205 1.00 94.38 77 TYR A N 1
ATOM 620 C CA . TYR A 1 77 ? -22.783 8.446 1.872 1.00 94.38 77 TYR A CA 1
ATOM 621 C C . TYR A 1 77 ? -22.770 8.869 0.390 1.00 94.38 77 TYR A C 1
ATOM 623 O O . TYR A 1 77 ? -22.158 8.223 -0.460 1.00 94.38 77 TYR A O 1
ATOM 631 N N . PHE A 1 78 ? -23.382 10.018 0.088 1.00 92.88 78 PHE A N 1
ATOM 632 C CA . PHE A 1 78 ? -23.488 10.569 -1.277 1.00 92.88 78 PHE A CA 1
ATOM 633 C C . PHE A 1 78 ? -22.507 11.718 -1.603 1.00 92.88 78 PHE A C 1
ATOM 635 O O . PHE A 1 78 ? -22.708 12.447 -2.574 1.00 92.88 78 PHE A O 1
ATOM 642 N N . ALA A 1 79 ? -21.456 11.925 -0.802 1.00 90.12 79 ALA A N 1
ATOM 643 C CA . ALA A 1 79 ? -20.519 13.040 -0.979 1.00 90.12 79 ALA A CA 1
ATOM 644 C C . ALA A 1 79 ? -19.246 12.651 -1.759 1.00 90.12 79 ALA A C 1
ATOM 646 O O . ALA A 1 79 ? -18.640 11.610 -1.512 1.00 90.12 79 ALA A O 1
ATOM 647 N N . TYR A 1 80 ? -18.767 13.549 -2.629 1.00 92.56 80 TYR A N 1
ATOM 648 C CA . TYR A 1 80 ? -17.570 13.357 -3.465 1.00 92.56 80 TYR A CA 1
ATOM 649 C C . TYR A 1 80 ? -17.666 12.104 -4.365 1.00 92.56 80 TYR A C 1
ATOM 651 O O . TYR A 1 80 ? -18.649 11.941 -5.080 1.00 92.56 80 TYR A O 1
ATOM 659 N N . TYR A 1 81 ? -16.640 11.246 -4.358 1.00 81.62 81 TYR A N 1
ATOM 660 C CA . TYR A 1 81 ? -16.616 9.958 -5.053 1.00 81.62 81 TYR A CA 1
ATOM 661 C C . TYR A 1 81 ? -16.723 8.801 -4.044 1.00 81.62 81 TYR A C 1
ATOM 663 O O . TYR A 1 81 ? -16.171 8.910 -2.939 1.00 81.62 81 TYR A O 1
ATOM 671 N N . PRO A 1 82 ? -17.379 7.683 -4.410 1.00 78.56 82 PRO A N 1
ATOM 672 C CA . PRO A 1 82 ? -17.512 6.526 -3.535 1.00 78.56 82 PRO A CA 1
ATOM 673 C C . PRO A 1 82 ? -16.158 5.840 -3.314 1.00 78.56 82 PRO A C 1
ATOM 675 O O . PRO A 1 82 ? -15.381 5.615 -4.242 1.00 78.56 82 PRO A O 1
ATOM 678 N N . SER A 1 83 ? -15.887 5.463 -2.064 1.00 78.62 83 SER A N 1
ATOM 679 C CA . SER A 1 83 ? -14.717 4.660 -1.699 1.00 78.62 83 SER A CA 1
ATOM 680 C C . SER A 1 83 ? -15.064 3.180 -1.878 1.00 78.62 83 SER A C 1
ATOM 682 O O . SER A 1 83 ? -15.395 2.485 -0.921 1.00 78.62 83 SER A O 1
ATOM 684 N N . ASN A 1 84 ? -15.065 2.707 -3.125 1.00 74.38 84 ASN A N 1
ATOM 685 C CA . ASN A 1 84 ? -15.468 1.337 -3.449 1.00 74.38 84 ASN A CA 1
ATOM 686 C C . ASN A 1 84 ? -14.600 0.301 -2.709 1.00 74.38 84 ASN A C 1
ATOM 688 O O . ASN A 1 84 ? -13.373 0.381 -2.732 1.00 74.38 84 ASN A O 1
ATOM 692 N N . ARG A 1 85 ? -15.243 -0.696 -2.089 1.00 75.31 85 ARG A N 1
ATOM 693 C CA . ARG A 1 85 ? -14.594 -1.804 -1.367 1.00 75.31 85 ARG A CA 1
ATOM 694 C C . ARG A 1 85 ? -15.098 -3.159 -1.856 1.00 75.31 85 ARG A C 1
ATOM 696 O O . ARG A 1 85 ? -16.237 -3.283 -2.297 1.00 75.31 85 ARG A O 1
ATOM 703 N N . SER A 1 86 ? -14.273 -4.191 -1.713 1.00 90.12 86 SER A N 1
ATOM 704 C CA . SER A 1 86 ? -14.669 -5.588 -1.904 1.00 90.12 86 SER A CA 1
ATOM 705 C C . SER A 1 86 ? -13.924 -6.486 -0.917 1.00 90.12 86 SER A C 1
ATOM 707 O O . SER A 1 86 ? -12.811 -6.165 -0.497 1.00 90.12 86 SER A O 1
ATOM 709 N N . THR A 1 87 ? -14.511 -7.632 -0.561 1.00 91.94 87 THR A N 1
ATOM 710 C CA . THR A 1 87 ? -13.856 -8.623 0.310 1.00 91.94 87 THR A CA 1
ATOM 711 C C . THR A 1 87 ? -12.547 -9.125 -0.303 1.00 91.94 87 THR A C 1
ATOM 713 O O . THR A 1 87 ? -11.566 -9.300 0.409 1.00 91.94 87 THR A O 1
ATOM 716 N N . ALA A 1 88 ? -12.505 -9.291 -1.630 1.00 92.38 88 ALA A N 1
ATOM 717 C CA . ALA A 1 88 ? -11.296 -9.681 -2.353 1.00 92.38 88 ALA A CA 1
ATOM 718 C C . ALA A 1 88 ? -10.182 -8.624 -2.244 1.00 92.38 88 ALA A C 1
ATOM 720 O O . ALA A 1 88 ? -9.040 -8.981 -1.975 1.00 92.38 88 ALA A O 1
ATOM 721 N N . GLY A 1 89 ? -10.514 -7.333 -2.384 1.00 91.50 89 GLY A N 1
ATOM 722 C CA . GLY A 1 89 ? -9.550 -6.242 -2.213 1.00 91.50 89 GLY A CA 1
ATOM 723 C C . GLY A 1 89 ? -9.018 -6.153 -0.781 1.00 91.50 89 GLY A C 1
ATOM 724 O O . GLY A 1 89 ? -7.813 -6.067 -0.583 1.00 91.50 89 GLY A O 1
ATOM 725 N N . PHE A 1 90 ? -9.895 -6.271 0.221 1.00 91.69 90 PHE A N 1
ATOM 726 C CA . PHE A 1 90 ? -9.487 -6.271 1.631 1.00 91.69 90 PHE A CA 1
ATOM 727 C C . PHE A 1 90 ? -8.560 -7.451 1.976 1.00 91.69 90 PHE A C 1
ATOM 729 O O . PHE A 1 90 ? -7.535 -7.257 2.623 1.00 91.69 90 PHE A O 1
ATOM 736 N N . LEU A 1 91 ? -8.866 -8.660 1.492 1.00 93.19 91 LEU A N 1
ATOM 737 C CA . LEU A 1 91 ? -7.986 -9.824 1.654 1.00 93.19 91 LEU A CA 1
ATOM 738 C C . LEU A 1 91 ? -6.659 -9.664 0.888 1.00 93.19 91 LEU A C 1
ATOM 740 O O . LEU A 1 91 ? -5.624 -10.120 1.370 1.00 93.19 91 LEU A O 1
ATOM 744 N N . GLY A 1 92 ? -6.669 -8.988 -0.265 1.00 93.56 92 GLY A N 1
ATOM 745 C CA . GLY A 1 92 ? -5.462 -8.609 -1.004 1.00 93.56 92 GLY A CA 1
ATOM 746 C C . GLY A 1 92 ? -4.551 -7.678 -0.202 1.00 93.56 92 GLY A C 1
ATOM 747 O O . GLY A 1 92 ? -3.365 -7.965 -0.061 1.00 93.56 92 GLY A O 1
ATOM 748 N N . GLU A 1 93 ? -5.108 -6.626 0.404 1.00 92.62 93 GLU A N 1
ATOM 749 C CA . GLU A 1 93 ? -4.374 -5.717 1.297 1.00 92.62 93 GLU A CA 1
ATOM 750 C C . GLU A 1 93 ? -3.827 -6.440 2.539 1.00 92.62 93 GLU A C 1
ATOM 752 O O . GLU A 1 93 ? -2.666 -6.250 2.898 1.00 92.62 93 GLU A O 1
ATOM 757 N N . MET A 1 94 ? -4.611 -7.335 3.158 1.00 93.31 94 MET A N 1
ATOM 758 C CA . MET A 1 94 ? -4.139 -8.164 4.278 1.00 93.31 94 MET A CA 1
ATOM 759 C C . MET A 1 94 ? -2.938 -9.041 3.892 1.00 93.31 94 MET A C 1
ATOM 761 O O . MET A 1 94 ? -1.996 -9.165 4.674 1.00 93.31 94 MET A O 1
ATOM 765 N N . LEU A 1 95 ? -2.949 -9.641 2.697 1.00 94.56 95 LEU A N 1
ATOM 766 C CA . LEU A 1 95 ? -1.828 -10.438 2.189 1.00 94.56 95 LEU A CA 1
ATOM 767 C C . LEU A 1 95 ? -0.619 -9.560 1.837 1.00 94.56 95 LEU A C 1
ATOM 769 O O . LEU A 1 95 ? 0.502 -9.906 2.198 1.00 94.56 95 LEU A O 1
ATOM 773 N N . SER A 1 96 ? -0.840 -8.408 1.201 1.00 93.50 96 SER A N 1
ATOM 774 C CA . SER A 1 96 ? 0.201 -7.429 0.861 1.00 93.50 96 SER A CA 1
ATOM 775 C C . SER A 1 96 ? 0.953 -6.948 2.111 1.00 93.50 96 SER A C 1
ATOM 777 O O . SER A 1 96 ? 2.175 -7.103 2.213 1.00 93.50 96 SER A O 1
ATOM 779 N N . ALA A 1 97 ? 0.215 -6.476 3.120 1.00 93.44 97 ALA A N 1
ATOM 780 C CA . ALA A 1 97 ? 0.767 -6.055 4.405 1.00 93.44 97 ALA A CA 1
ATOM 781 C C . ALA A 1 97 ? 1.386 -7.224 5.196 1.00 93.44 97 ALA A C 1
ATOM 783 O O . ALA A 1 97 ? 2.411 -7.046 5.853 1.00 93.44 97 ALA A O 1
ATOM 784 N N . GLY A 1 98 ? 0.799 -8.424 5.113 1.00 93.06 98 GLY A N 1
ATOM 785 C CA . GLY A 1 98 ? 1.302 -9.631 5.774 1.00 93.06 98 GLY A CA 1
ATOM 786 C C . GLY A 1 98 ? 2.622 -10.152 5.197 1.00 93.06 98 GLY A C 1
ATOM 787 O O . GLY A 1 98 ? 3.473 -10.622 5.952 1.00 93.06 98 GLY A O 1
ATOM 788 N N . PHE A 1 99 ? 2.828 -10.040 3.880 1.00 94.00 99 PHE A N 1
ATOM 789 C CA . PHE A 1 99 ? 4.111 -10.351 3.244 1.00 94.00 99 PHE A CA 1
ATOM 790 C C . PHE A 1 99 ? 5.151 -9.233 3.423 1.00 94.00 99 PHE A C 1
ATOM 792 O O . PHE A 1 99 ? 6.346 -9.525 3.408 1.00 94.00 99 PHE A O 1
ATOM 799 N N . ASN A 1 100 ? 4.716 -7.977 3.603 1.00 93.31 100 ASN A N 1
ATOM 800 C CA . ASN A 1 100 ? 5.570 -6.804 3.846 1.00 93.31 100 ASN A CA 1
ATOM 801 C C . ASN A 1 100 ? 6.724 -6.669 2.821 1.00 93.31 100 ASN A C 1
ATOM 803 O O . ASN A 1 100 ? 7.886 -6.441 3.167 1.00 93.31 100 ASN A O 1
ATOM 807 N N . ILE A 1 101 ? 6.397 -6.881 1.543 1.00 87.31 101 ILE A N 1
ATOM 808 C CA . ILE A 1 101 ? 7.351 -6.928 0.430 1.00 87.31 101 ILE A CA 1
ATOM 809 C C . ILE A 1 101 ? 7.800 -5.518 0.030 1.00 87.31 101 ILE A C 1
ATOM 811 O O . ILE A 1 101 ? 6.978 -4.639 -0.213 1.00 87.31 101 ILE A O 1
ATOM 815 N N . VAL A 1 102 ? 9.111 -5.329 -0.148 1.00 82.75 102 VAL A N 1
ATOM 816 C CA . VAL A 1 102 ? 9.689 -4.083 -0.679 1.00 82.75 102 VAL A CA 1
ATOM 817 C C . VAL A 1 102 ? 10.105 -4.283 -2.142 1.00 82.75 102 VAL A C 1
ATOM 819 O O . VAL A 1 102 ? 11.275 -4.495 -2.452 1.00 82.75 102 VAL A O 1
ATOM 822 N N . GLY A 1 103 ? 9.130 -4.249 -3.052 1.00 78.38 103 GLY A N 1
ATOM 823 C CA . GLY A 1 103 ? 9.304 -4.530 -4.487 1.00 78.38 103 GLY A CA 1
ATOM 824 C C . GLY A 1 103 ? 9.987 -3.416 -5.295 1.00 78.38 103 GLY A C 1
ATOM 825 O O . GLY A 1 103 ? 9.435 -2.970 -6.292 1.00 78.38 103 GLY A O 1
ATOM 826 N N . PHE A 1 104 ? 11.163 -2.935 -4.876 1.00 70.56 104 PHE A N 1
ATOM 827 C CA . PHE A 1 104 ? 11.887 -1.870 -5.596 1.00 70.56 104 PHE A CA 1
ATOM 828 C C . PHE A 1 104 ? 12.565 -2.338 -6.899 1.00 70.56 104 PHE A C 1
ATOM 830 O O . PHE A 1 104 ? 12.892 -1.511 -7.745 1.00 70.56 104 PHE A O 1
ATOM 837 N N . SER A 1 105 ? 12.780 -3.645 -7.068 1.00 72.06 105 SER A N 1
ATOM 838 C CA . SER A 1 105 ? 13.329 -4.263 -8.280 1.00 72.06 105 SER A CA 1
ATOM 839 C C . SER A 1 105 ? 12.798 -5.687 -8.441 1.00 72.06 105 SER A C 1
ATOM 841 O O . SER A 1 105 ? 12.308 -6.281 -7.475 1.00 72.06 105 SER A O 1
ATOM 843 N 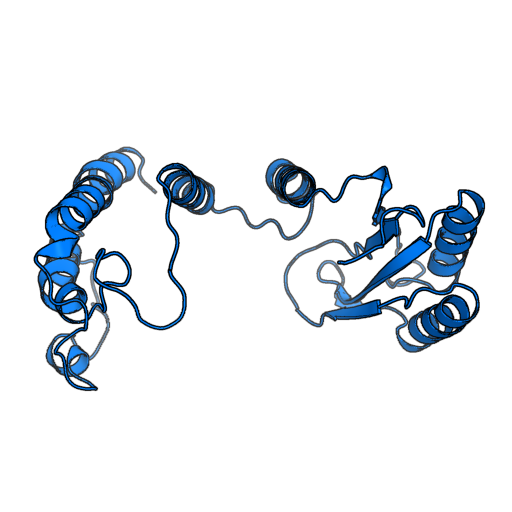N . TRP A 1 106 ? 12.926 -6.265 -9.641 1.00 78.31 106 TRP A N 1
ATOM 844 C CA . TRP A 1 106 ? 12.416 -7.613 -9.919 1.00 78.31 106 TRP A CA 1
ATOM 845 C C . TRP A 1 106 ? 13.037 -8.655 -8.980 1.00 78.31 106 TRP A C 1
ATOM 847 O O . TRP A 1 106 ? 12.323 -9.461 -8.400 1.00 78.31 106 TRP A O 1
ATOM 857 N N . ILE A 1 107 ? 14.351 -8.591 -8.731 1.00 80.88 107 ILE A N 1
ATOM 858 C CA . ILE A 1 107 ? 15.029 -9.529 -7.818 1.00 80.88 107 ILE A CA 1
ATOM 859 C C . ILE A 1 107 ? 14.616 -9.360 -6.341 1.00 80.88 107 ILE A C 1
ATOM 861 O O . ILE A 1 107 ? 14.797 -10.288 -5.554 1.00 80.88 107 ILE A O 1
ATOM 865 N N . ALA A 1 108 ? 14.032 -8.219 -5.951 1.00 80.06 108 ALA A N 1
ATOM 866 C CA . ALA A 1 108 ? 13.519 -8.011 -4.595 1.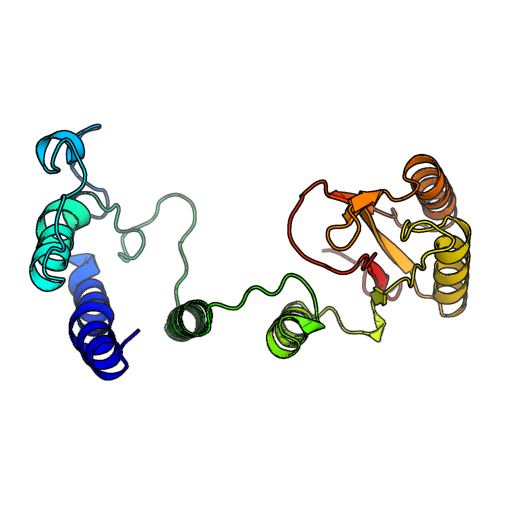00 80.06 108 ALA A CA 1
ATOM 867 C C . ALA A 1 108 ? 12.185 -8.740 -4.346 1.00 80.06 108 ALA A C 1
ATOM 869 O O . ALA A 1 108 ? 11.940 -9.192 -3.228 1.00 80.06 108 ALA A O 1
ATOM 870 N N . SER A 1 109 ? 11.335 -8.882 -5.373 1.00 84.94 109 SER A N 1
ATOM 871 C CA . SER A 1 109 ? 10.185 -9.799 -5.362 1.00 84.94 109 SER A CA 1
ATOM 872 C C . SER A 1 109 ? 9.647 -10.048 -6.782 1.00 84.94 109 SER A C 1
ATOM 874 O O . SER A 1 109 ? 8.778 -9.300 -7.246 1.00 84.94 109 SER A O 1
ATOM 876 N N . PRO A 1 110 ? 10.092 -11.125 -7.463 1.00 87.25 110 PRO A N 1
ATOM 877 C CA . PRO A 1 110 ? 9.668 -11.427 -8.832 1.00 87.25 110 PRO A CA 1
ATOM 878 C C . PRO A 1 110 ? 8.150 -11.559 -8.963 1.00 87.25 110 PRO A C 1
ATOM 880 O O . PRO A 1 110 ? 7.543 -11.008 -9.876 1.00 87.25 110 PRO A O 1
ATOM 883 N N . ALA A 1 111 ? 7.525 -12.231 -7.991 1.00 90.44 111 ALA A N 1
ATOM 884 C CA . ALA A 1 111 ? 6.088 -12.478 -7.974 1.00 90.44 111 ALA A CA 1
ATOM 885 C C . ALA A 1 111 ? 5.255 -11.197 -7.811 1.00 90.44 111 ALA A C 1
ATOM 887 O O . ALA A 1 111 ? 4.154 -11.135 -8.348 1.00 90.44 111 ALA A O 1
ATOM 888 N N . ALA A 1 112 ? 5.761 -10.177 -7.104 1.00 87.88 112 ALA A N 1
ATOM 889 C CA . ALA A 1 112 ? 5.070 -8.893 -7.004 1.00 87.88 112 ALA A CA 1
ATOM 890 C C . ALA A 1 112 ? 5.148 -8.132 -8.336 1.00 87.88 112 ALA A C 1
ATOM 892 O O . ALA A 1 112 ? 4.116 -7.749 -8.880 1.00 87.88 112 ALA A O 1
ATOM 893 N N . THR A 1 113 ? 6.355 -7.987 -8.897 1.00 81.69 113 THR A N 1
ATOM 894 C CA . THR A 1 113 ? 6.571 -7.270 -10.162 1.00 81.69 113 THR A CA 1
ATOM 895 C C . THR A 1 113 ? 5.842 -7.931 -11.335 1.00 81.69 113 THR A C 1
ATOM 897 O O . THR A 1 113 ? 5.185 -7.243 -12.109 1.00 81.69 113 THR A O 1
ATOM 900 N N . GLU A 1 114 ? 5.908 -9.257 -11.480 1.00 82.94 114 GLU A N 1
ATOM 901 C CA . GLU A 1 114 ? 5.235 -9.951 -12.588 1.00 82.94 114 GLU A CA 1
ATOM 902 C C . GLU A 1 114 ? 3.707 -9.925 -12.452 1.00 82.94 114 GLU A C 1
ATOM 904 O O . GLU A 1 114 ? 3.014 -9.719 -13.450 1.00 82.94 114 GLU A O 1
ATOM 909 N N . LEU A 1 115 ? 3.163 -10.058 -11.235 1.00 87.25 115 LEU A N 1
ATOM 910 C CA . LEU A 1 115 ? 1.717 -9.969 -11.016 1.00 87.25 115 LEU A CA 1
ATOM 911 C C . LEU A 1 115 ? 1.185 -8.553 -11.271 1.00 87.25 115 LEU A C 1
ATOM 913 O O . LEU A 1 115 ? 0.142 -8.415 -11.906 1.00 87.25 115 LEU A O 1
ATOM 917 N N . GLU A 1 116 ? 1.901 -7.511 -10.837 1.00 85.56 116 GLU A N 1
ATOM 918 C CA . GLU A 1 116 ? 1.557 -6.113 -11.133 1.00 85.56 116 GLU A CA 1
ATOM 919 C C . GLU A 1 116 ? 1.496 -5.874 -12.649 1.00 85.56 116 GLU A C 1
ATOM 921 O O . GLU A 1 116 ? 0.491 -5.383 -13.162 1.00 85.56 116 GLU A O 1
ATOM 926 N N . MET A 1 117 ? 2.520 -6.310 -13.387 1.00 80.25 117 MET A N 1
ATOM 927 C CA . MET A 1 117 ? 2.586 -6.145 -14.843 1.00 80.25 117 MET A CA 1
ATOM 928 C C . MET A 1 117 ? 1.469 -6.912 -15.573 1.00 80.25 117 MET A C 1
ATOM 930 O O . MET A 1 117 ? 0.903 -6.389 -16.534 1.00 80.25 117 MET A O 1
ATOM 934 N N . ILE A 1 118 ? 1.083 -8.104 -15.097 1.00 83.94 118 ILE A N 1
ATOM 935 C CA . ILE A 1 118 ? -0.068 -8.859 -15.626 1.00 83.94 118 ILE A CA 1
ATOM 936 C C . ILE A 1 118 ? -1.392 -8.132 -15.341 1.00 83.94 118 ILE A C 1
ATOM 938 O O . ILE A 1 118 ? -2.222 -8.011 -16.242 1.00 83.94 118 ILE A O 1
ATOM 942 N N . VAL A 1 119 ? -1.595 -7.624 -14.120 1.00 83.94 119 VAL A N 1
ATOM 943 C CA . VAL A 1 119 ? -2.830 -6.923 -13.712 1.00 83.94 119 VAL A CA 1
ATOM 944 C C . VAL A 1 119 ? -2.991 -5.579 -14.432 1.00 83.94 119 VAL A C 1
ATOM 946 O O . VAL A 1 119 ? -4.108 -5.211 -14.790 1.00 83.94 119 VAL A O 1
ATOM 949 N N . LEU A 1 120 ? -1.889 -4.873 -14.704 1.00 79.19 120 LEU A N 1
ATOM 950 C CA . LEU A 1 120 ? -1.871 -3.642 -15.503 1.00 79.19 120 LEU A CA 1
ATOM 951 C C . LEU A 1 120 ? -1.913 -3.892 -17.027 1.00 79.19 120 LEU A C 1
ATOM 953 O O . LEU A 1 120 ? -2.060 -2.941 -17.793 1.00 79.19 120 LEU A O 1
ATOM 957 N N . GLY A 1 121 ? -1.771 -5.141 -17.487 1.00 79.12 121 GLY A N 1
ATOM 958 C CA . GLY A 1 121 ? -1.730 -5.496 -18.913 1.00 79.12 121 GLY A CA 1
ATOM 959 C C . GLY A 1 121 ? -0.441 -5.088 -19.647 1.00 79.12 121 GLY A C 1
ATOM 960 O O . GLY A 1 121 ? -0.432 -4.979 -20.876 1.00 79.12 121 GLY A O 1
ATOM 961 N N . ILE A 1 122 ? 0.654 -4.851 -18.917 1.00 78.44 122 ILE A N 1
ATOM 962 C CA . ILE A 1 122 ? 1.948 -4.404 -19.453 1.00 78.44 122 ILE A CA 1
ATOM 963 C C . ILE A 1 122 ? 2.845 -5.628 -19.698 1.00 78.44 122 ILE A C 1
ATOM 965 O O . ILE A 1 122 ? 3.755 -5.939 -18.934 1.00 78.44 122 ILE A O 1
ATOM 969 N N . PHE A 1 123 ? 2.569 -6.360 -20.776 1.00 79.81 123 PHE A N 1
ATOM 970 C CA . PHE A 1 123 ? 3.278 -7.606 -21.095 1.00 79.81 123 PHE A CA 1
ATOM 971 C C . PHE A 1 123 ? 4.708 -7.382 -21.651 1.00 79.81 123 PHE A C 1
ATOM 973 O O . PHE A 1 123 ? 4.957 -6.335 -22.260 1.00 79.81 123 PHE A O 1
ATOM 980 N N . PRO A 1 124 ? 5.651 -8.340 -21.492 1.00 74.94 124 PRO A N 1
ATOM 981 C CA . PRO A 1 124 ? 7.055 -8.220 -21.929 1.00 74.94 124 PRO A CA 1
ATOM 982 C C . PRO A 1 124 ? 7.280 -7.855 -23.401 1.00 74.94 124 PRO A C 1
ATOM 984 O O . PRO A 1 124 ? 8.283 -7.231 -23.746 1.00 74.94 124 PRO A O 1
ATOM 987 N N . GLU A 1 125 ? 6.342 -8.183 -24.285 1.00 79.88 125 GLU A N 1
ATOM 988 C CA . GLU A 1 125 ? 6.384 -7.823 -25.705 1.00 79.88 125 GLU A CA 1
ATOM 989 C C . GLU A 1 125 ? 6.268 -6.303 -25.907 1.00 79.88 125 GLU A C 1
ATOM 991 O O . GLU A 1 125 ? 6.833 -5.755 -26.861 1.00 79.88 125 GLU A O 1
ATOM 996 N N . ASN A 1 126 ? 5.602 -5.621 -24.969 1.00 78.56 126 ASN A N 1
ATOM 997 C CA . ASN A 1 126 ? 5.266 -4.200 -24.997 1.00 78.56 126 ASN A CA 1
ATOM 998 C C . ASN A 1 126 ? 6.208 -3.322 -24.149 1.00 78.56 126 ASN A C 1
ATOM 1000 O O . ASN A 1 126 ? 6.005 -2.109 -24.080 1.00 78.56 126 ASN A O 1
ATOM 1004 N N . TYR A 1 127 ? 7.248 -3.881 -23.515 1.00 80.38 127 TYR A N 1
ATOM 1005 C CA . TYR A 1 127 ? 8.268 -3.077 -22.830 1.00 80.38 127 TYR A CA 1
ATOM 1006 C C . TYR A 1 127 ? 9.709 -3.521 -23.103 1.00 80.38 127 TYR A C 1
ATOM 1008 O O . TYR A 1 127 ? 9.980 -4.621 -23.586 1.00 80.38 127 TYR A O 1
ATOM 1016 N N . ARG A 1 128 ? 10.668 -2.630 -22.837 1.00 81.69 128 ARG A N 1
ATOM 1017 C CA . ARG A 1 128 ? 12.109 -2.877 -22.999 1.00 81.69 128 ARG A CA 1
ATOM 1018 C C . ARG A 1 128 ? 12.838 -2.483 -21.723 1.00 81.69 128 ARG A C 1
ATOM 1020 O O . ARG A 1 128 ? 12.720 -1.340 -21.297 1.00 81.69 128 ARG A O 1
ATOM 1027 N N . VAL A 1 129 ? 13.615 -3.409 -21.163 1.00 80.38 129 VAL A N 1
ATOM 1028 C CA . VAL A 1 129 ? 14.602 -3.126 -20.110 1.00 80.38 129 VAL A CA 1
ATOM 1029 C C . VAL A 1 129 ? 15.927 -2.807 -20.791 1.00 80.38 129 VAL A C 1
ATOM 1031 O O . VAL A 1 129 ? 16.553 -3.691 -21.380 1.00 80.38 129 VAL A O 1
ATOM 1034 N N . LEU A 1 130 ? 16.347 -1.544 -20.746 1.00 82.81 130 LEU A N 1
ATOM 1035 C CA . LEU A 1 130 ? 17.632 -1.137 -21.313 1.00 82.81 130 LEU A CA 1
ATOM 1036 C C . LEU A 1 130 ? 18.764 -1.495 -20.345 1.00 82.81 130 LEU A C 1
ATOM 1038 O O . LEU A 1 130 ? 18.776 -1.046 -19.201 1.00 82.81 130 LEU A O 1
ATOM 1042 N N . LYS A 1 131 ? 19.723 -2.306 -20.801 1.00 80.06 131 LYS A N 1
ATOM 1043 C CA . LYS A 1 131 ? 20.905 -2.652 -20.002 1.00 80.06 131 LYS A CA 1
ATOM 1044 C C . LYS A 1 131 ? 21.904 -1.496 -19.993 1.00 80.06 131 LYS A C 1
ATOM 1046 O O . LYS A 1 131 ? 22.151 -0.874 -21.024 1.00 80.06 131 LYS A O 1
ATOM 1051 N N . VAL A 1 132 ? 22.502 -1.268 -18.830 1.00 82.50 132 VAL A N 1
ATOM 1052 C CA . VAL A 1 132 ? 23.596 -0.317 -18.590 1.00 82.50 132 VAL A CA 1
ATOM 1053 C C . VAL A 1 132 ? 24.713 -1.026 -17.828 1.00 82.50 132 VAL A C 1
ATOM 1055 O O . VAL A 1 132 ? 24.464 -2.024 -17.148 1.00 82.50 132 VAL A O 1
ATOM 1058 N N . ASP A 1 133 ? 25.939 -0.520 -17.926 1.00 83.25 133 ASP A N 1
ATOM 1059 C CA . ASP A 1 133 ? 27.117 -1.138 -17.317 1.00 83.25 133 ASP A CA 1
ATOM 1060 C C . ASP A 1 133 ? 28.078 -0.096 -16.720 1.00 83.25 133 ASP A C 1
ATOM 1062 O O . ASP A 1 133 ? 27.847 1.115 -16.773 1.00 83.25 133 ASP A O 1
ATOM 1066 N N . SER A 1 134 ? 29.162 -0.565 -16.105 1.00 85.56 134 SER A N 1
ATOM 1067 C CA . SER A 1 134 ? 30.130 0.293 -15.420 1.00 85.56 134 SER A CA 1
ATOM 1068 C C . SER A 1 134 ? 30.905 1.236 -16.349 1.00 85.56 134 SER A C 1
ATOM 1070 O O . SER A 1 134 ? 31.377 2.266 -15.873 1.00 85.56 134 SER A O 1
ATOM 1072 N N . SER A 1 135 ? 31.002 0.965 -17.657 1.00 87.88 135 SER A N 1
ATOM 1073 C CA . SER A 1 135 ? 31.650 1.876 -18.616 1.00 87.88 135 SER A CA 1
ATOM 1074 C C . SER A 1 135 ? 30.847 3.163 -18.838 1.00 87.88 135 SER A C 1
ATOM 1076 O O . SER A 1 135 ? 31.430 4.215 -19.106 1.00 87.88 135 SER A O 1
ATOM 1078 N N . SER A 1 136 ? 29.522 3.111 -18.651 1.00 83.50 136 SER A N 1
ATOM 1079 C CA . SER A 1 136 ? 28.635 4.280 -18.666 1.00 83.50 136 SER A CA 1
ATOM 1080 C C . SER A 1 136 ? 28.401 4.891 -17.278 1.00 83.50 136 SER A C 1
ATOM 1082 O O . SER A 1 136 ? 27.547 5.765 -17.134 1.00 83.50 136 SER A O 1
ATOM 1084 N N . ASN A 1 137 ? 29.121 4.432 -16.243 1.00 86.56 137 ASN A N 1
ATOM 1085 C CA . ASN A 1 137 ? 28.788 4.653 -14.829 1.00 86.56 137 ASN A 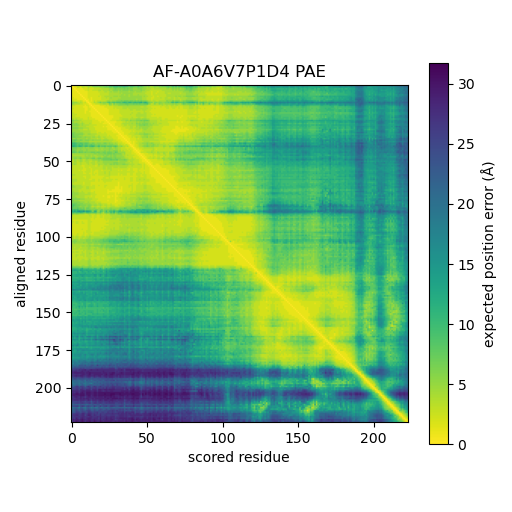CA 1
ATOM 1086 C C . ASN A 1 137 ? 27.337 4.248 -14.483 1.00 86.56 137 ASN A C 1
ATOM 1088 O O . ASN A 1 137 ? 26.717 4.876 -13.631 1.00 86.56 137 ASN A O 1
ATOM 1092 N N . PHE A 1 138 ? 26.783 3.221 -15.138 1.00 84.88 138 PHE A N 1
ATOM 1093 C CA . PHE A 1 138 ? 25.386 2.770 -15.011 1.00 84.88 138 PHE A CA 1
ATOM 1094 C C . PHE A 1 138 ? 24.317 3.808 -15.410 1.00 84.88 138 PHE A C 1
ATOM 1096 O O . PHE A 1 138 ? 23.158 3.680 -15.012 1.00 84.88 138 PHE A O 1
ATOM 1103 N N . ALA A 1 139 ? 24.685 4.822 -16.199 1.00 83.62 139 ALA A N 1
ATOM 1104 C CA . ALA A 1 139 ? 23.752 5.768 -16.807 1.00 83.62 139 ALA A CA 1
ATOM 1105 C C . ALA A 1 139 ? 23.286 5.277 -18.187 1.00 83.62 139 ALA A C 1
ATOM 1107 O O . ALA A 1 139 ? 24.082 4.714 -18.950 1.00 83.62 139 ALA A O 1
ATOM 1108 N N . LEU A 1 140 ? 22.026 5.539 -18.548 1.00 83.19 140 LEU A N 1
ATOM 1109 C CA . LEU A 1 140 ? 21.529 5.262 -19.891 1.00 83.19 140 LEU A CA 1
ATOM 1110 C C . LEU A 1 140 ? 22.209 6.164 -20.927 1.00 83.19 140 LEU A C 1
ATOM 1112 O O . LEU A 1 140 ? 22.168 7.399 -20.865 1.00 83.19 140 LEU A O 1
ATOM 1116 N N . LEU A 1 141 ? 22.783 5.507 -21.932 1.00 84.56 141 LEU A N 1
ATOM 1117 C CA . LEU A 1 141 ? 23.391 6.131 -23.095 1.00 84.56 141 LEU A CA 1
ATOM 1118 C C . LEU A 1 141 ? 22.369 6.375 -24.214 1.00 84.56 141 LEU A C 1
ATOM 1120 O O . LEU A 1 141 ? 21.456 5.584 -24.462 1.00 84.56 141 LEU A O 1
ATOM 1124 N N . SER A 1 142 ? 22.567 7.482 -24.927 1.00 85.56 142 SER A N 1
ATOM 1125 C CA . SER A 1 142 ? 21.768 7.911 -26.081 1.00 85.56 142 SER A CA 1
ATOM 1126 C C . SER A 1 142 ? 21.749 6.877 -27.206 1.00 85.56 142 SER A C 1
ATOM 1128 O O . SER A 1 142 ? 20.771 6.744 -27.939 1.00 85.56 142 SER A O 1
ATOM 1130 N N . GLU A 1 143 ? 22.844 6.147 -27.340 1.00 87.12 143 GLU A N 1
ATOM 1131 C CA . GLU A 1 143 ? 23.118 5.223 -28.426 1.00 87.12 143 GLU A CA 1
ATOM 1132 C C . GLU A 1 143 ? 22.276 3.944 -28.259 1.00 87.12 143 GLU A C 1
ATOM 1134 O O . GLU A 1 143 ? 21.576 3.551 -29.190 1.00 87.12 143 GLU A O 1
ATOM 1139 N N . VAL A 1 144 ? 22.215 3.398 -27.035 1.00 86.19 144 VAL A N 1
ATOM 1140 C CA . VAL A 1 144 ? 21.376 2.240 -26.658 1.00 86.19 144 VAL A CA 1
ATOM 1141 C C . VAL A 1 144 ? 19.886 2.545 -26.849 1.00 86.19 144 VAL A C 1
ATOM 1143 O O . VAL A 1 144 ? 19.152 1.743 -27.426 1.00 86.19 144 VAL A O 1
ATOM 1146 N N . LEU A 1 145 ? 19.435 3.732 -26.423 1.00 85.75 145 LEU A N 1
ATOM 1147 C CA . LEU A 1 145 ? 18.058 4.188 -26.645 1.00 85.75 145 LEU A CA 1
ATOM 1148 C C . LEU A 1 145 ? 17.720 4.270 -28.145 1.00 85.75 145 LEU A C 1
ATOM 1150 O O . LEU A 1 145 ? 16.644 3.849 -28.570 1.00 85.75 145 LEU A O 1
ATOM 1154 N N . SER A 1 146 ? 18.644 4.802 -28.950 1.00 86.62 146 SER A N 1
ATOM 1155 C CA . SER A 1 146 ? 18.445 4.979 -30.393 1.00 86.62 146 SER A CA 1
ATOM 1156 C C . SER A 1 146 ? 18.392 3.644 -31.139 1.00 86.62 146 SER A C 1
ATOM 1158 O O . SER A 1 146 ? 17.569 3.489 -32.042 1.00 86.62 146 SER A O 1
ATOM 1160 N N . GLU A 1 147 ? 19.223 2.669 -30.753 1.00 88.31 147 GLU A N 1
ATOM 1161 C CA . GLU A 1 147 ? 19.198 1.312 -31.311 1.00 88.31 147 GLU A CA 1
ATOM 1162 C C . GLU A 1 147 ? 17.855 0.623 -31.033 1.00 88.31 147 GLU A C 1
ATOM 1164 O O . GLU A 1 147 ? 17.210 0.129 -31.960 1.00 88.31 147 GLU A O 1
ATOM 1169 N N . VAL A 1 148 ? 17.394 0.635 -29.777 1.00 86.81 148 VAL A N 1
ATOM 1170 C CA . VAL A 1 148 ? 16.167 -0.074 -29.388 1.00 86.81 148 VAL A CA 1
ATOM 1171 C C . VAL A 1 148 ? 14.920 0.540 -30.026 1.00 86.81 148 VAL A C 1
ATOM 1173 O O . VAL A 1 148 ? 14.092 -0.215 -30.533 1.00 86.81 148 VAL A O 1
ATOM 1176 N N . ILE A 1 149 ? 14.805 1.872 -30.114 1.00 85.31 149 ILE A N 1
ATOM 1177 C CA . ILE A 1 149 ? 13.665 2.477 -30.826 1.00 85.31 149 ILE A CA 1
ATOM 1178 C C . ILE A 1 149 ? 13.751 2.194 -32.334 1.00 85.31 149 ILE A C 1
ATOM 1180 O O . ILE A 1 149 ? 12.743 1.854 -32.946 1.00 85.31 149 ILE A O 1
ATOM 1184 N N . SER A 1 150 ? 14.941 2.243 -32.947 1.00 87.25 150 SER A N 1
ATOM 1185 C CA . SER A 1 150 ? 15.105 1.873 -34.367 1.00 87.25 150 SER A CA 1
ATOM 1186 C C . SER A 1 150 ? 14.683 0.422 -34.634 1.00 87.25 150 SER A C 1
ATOM 1188 O O . SER A 1 150 ? 14.073 0.127 -35.664 1.00 87.25 150 SER A O 1
ATOM 1190 N N . LYS A 1 151 ? 14.954 -0.477 -33.681 1.00 87.81 151 LYS A N 1
ATOM 1191 C CA . LYS A 1 151 ? 14.522 -1.875 -33.717 1.00 87.81 151 LYS A CA 1
ATOM 1192 C C . LYS A 1 151 ? 13.001 -2.000 -33.587 1.00 87.81 151 LYS A C 1
ATOM 1194 O O . LYS A 1 151 ? 12.386 -2.606 -34.461 1.00 87.81 151 LYS A O 1
ATOM 1199 N N . ASP A 1 152 ? 12.386 -1.393 -32.571 1.00 86.25 152 ASP A N 1
ATOM 1200 C CA . ASP A 1 152 ? 10.926 -1.403 -32.375 1.00 86.25 152 ASP A CA 1
ATOM 1201 C C . ASP A 1 152 ? 10.176 -0.850 -33.603 1.00 86.25 152 ASP A C 1
ATOM 1203 O O . ASP A 1 152 ? 9.226 -1.476 -34.083 1.00 86.25 152 ASP A O 1
ATOM 1207 N N . LEU A 1 153 ? 10.665 0.248 -34.192 1.00 84.56 153 LEU A N 1
ATOM 1208 C CA . LEU A 1 153 ? 10.117 0.831 -35.421 1.00 84.56 153 LEU A CA 1
ATOM 1209 C C . LEU A 1 153 ? 10.176 -0.128 -36.617 1.00 84.56 153 LEU A C 1
ATOM 1211 O O . LEU A 1 153 ? 9.236 -0.169 -37.411 1.00 84.56 153 LEU A O 1
ATOM 1215 N N . SER A 1 154 ? 11.235 -0.936 -36.746 1.00 87.19 154 SER A N 1
ATOM 1216 C CA . SER A 1 154 ? 11.333 -1.934 -37.825 1.00 87.19 154 SER A CA 1
ATOM 1217 C C . SER A 1 154 ? 10.380 -3.127 -37.652 1.00 87.19 154 SER A C 1
ATOM 1219 O O . SER A 1 154 ? 10.034 -3.771 -38.640 1.00 87.19 154 SER A O 1
ATOM 1221 N N . PHE A 1 155 ? 9.874 -3.363 -36.435 1.00 86.38 155 PHE A N 1
ATOM 1222 C CA . PHE A 1 155 ? 8.758 -4.279 -36.166 1.00 86.38 155 PHE A CA 1
ATOM 1223 C C . PHE A 1 155 ? 7.371 -3.609 -36.255 1.00 86.38 155 PHE A C 1
ATOM 1225 O O . PHE A 1 155 ? 6.358 -4.273 -36.048 1.00 86.38 155 PHE A O 1
ATOM 1232 N N . GLY A 1 156 ? 7.295 -2.313 -36.582 1.00 84.00 156 GLY A N 1
ATOM 1233 C CA . GLY A 1 156 ? 6.035 -1.563 -36.663 1.00 84.00 156 GLY A CA 1
ATOM 1234 C C . GLY A 1 156 ? 5.438 -1.168 -35.306 1.00 84.00 156 GLY A C 1
ATOM 1235 O O . GLY A 1 156 ? 4.282 -0.733 -35.249 1.00 84.00 156 GLY A O 1
ATOM 1236 N N . LEU A 1 157 ? 6.213 -1.305 -34.226 1.00 82.25 157 LEU A N 1
ATOM 1237 C CA . LEU A 1 157 ? 5.856 -0.842 -32.890 1.00 82.25 157 LEU A CA 1
ATOM 1238 C C . LEU A 1 157 ? 6.161 0.652 -32.743 1.00 82.25 157 LEU A C 1
ATOM 1240 O O . LEU A 1 157 ? 7.047 1.198 -33.398 1.00 82.25 157 LEU A O 1
ATOM 1244 N N . ILE A 1 158 ? 5.431 1.311 -31.848 1.00 80.81 158 ILE A N 1
ATOM 1245 C CA . ILE A 1 158 ? 5.622 2.718 -31.503 1.00 80.81 158 ILE A CA 1
ATOM 1246 C C . ILE A 1 158 ? 6.082 2.802 -30.053 1.00 80.81 158 ILE A C 1
ATOM 1248 O O . ILE A 1 158 ? 5.297 2.529 -29.147 1.00 80.81 158 ILE A O 1
ATOM 1252 N N . SER A 1 159 ? 7.333 3.207 -29.834 1.00 78.81 159 SER A N 1
ATOM 1253 C CA . SER A 1 159 ? 7.866 3.560 -28.514 1.00 78.81 159 SER A CA 1
ATOM 1254 C C . SER A 1 159 ? 7.273 4.905 -28.062 1.00 78.81 159 SER A C 1
ATOM 1256 O O . SER A 1 159 ? 7.538 5.931 -28.688 1.00 78.81 159 SER A O 1
ATOM 1258 N N . PHE A 1 160 ? 6.462 4.914 -26.999 1.00 75.31 160 PHE A N 1
ATOM 1259 C CA . PHE A 1 160 ? 5.669 6.087 -26.578 1.00 75.31 160 PHE A CA 1
ATOM 1260 C C . PHE A 1 160 ? 5.976 6.592 -25.157 1.00 75.31 160 PHE A C 1
ATOM 1262 O O . PHE A 1 160 ? 5.615 7.717 -24.809 1.00 75.31 160 PHE A O 1
ATOM 1269 N N . PHE A 1 161 ? 6.682 5.807 -24.341 1.00 76.44 161 PHE A N 1
ATOM 1270 C CA . PHE A 1 161 ? 7.118 6.206 -23.000 1.00 76.44 161 PHE A CA 1
ATOM 1271 C C . PHE A 1 161 ? 8.609 5.938 -22.800 1.00 76.44 161 PHE A C 1
ATOM 1273 O O . PHE A 1 161 ? 9.115 4.921 -23.274 1.00 76.44 161 PHE A O 1
ATOM 1280 N N . LEU A 1 162 ? 9.292 6.832 -22.082 1.00 79.56 162 LEU A N 1
ATOM 1281 C CA . LEU A 1 162 ? 10.678 6.680 -21.642 1.00 79.56 162 LEU A CA 1
ATOM 1282 C C . LEU A 1 162 ? 10.795 7.076 -20.165 1.00 79.56 162 LEU A C 1
ATOM 1284 O O . LEU A 1 162 ? 10.563 8.229 -19.799 1.00 79.56 162 LEU A O 1
ATOM 1288 N N . TYR A 1 163 ? 11.209 6.139 -19.320 1.00 75.00 163 TYR A N 1
ATOM 1289 C CA . TYR A 1 163 ? 11.471 6.402 -17.907 1.00 75.00 163 TYR A CA 1
ATOM 1290 C C . TYR A 1 163 ? 12.953 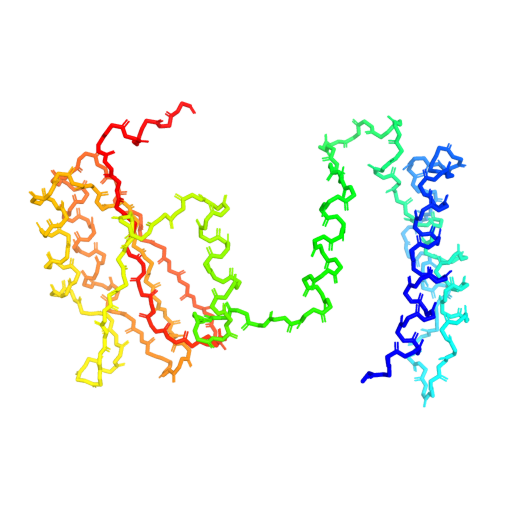6.730 -17.672 1.00 75.00 163 TYR A C 1
ATOM 1292 O O . TYR A 1 163 ? 13.782 5.831 -17.709 1.00 75.00 163 TYR A O 1
ATOM 1300 N N . ALA A 1 164 ? 13.302 7.997 -17.432 1.00 76.94 164 ALA A N 1
ATOM 1301 C CA . ALA A 1 164 ? 14.685 8.414 -17.174 1.00 76.94 164 ALA A CA 1
ATOM 1302 C C . ALA A 1 164 ? 14.906 8.769 -15.691 1.00 76.94 164 ALA A C 1
ATOM 1304 O O . ALA A 1 164 ? 14.044 9.359 -15.035 1.00 76.94 164 ALA A O 1
ATOM 1305 N N . THR A 1 165 ? 16.076 8.432 -15.152 1.00 71.25 165 THR A N 1
ATOM 1306 C CA 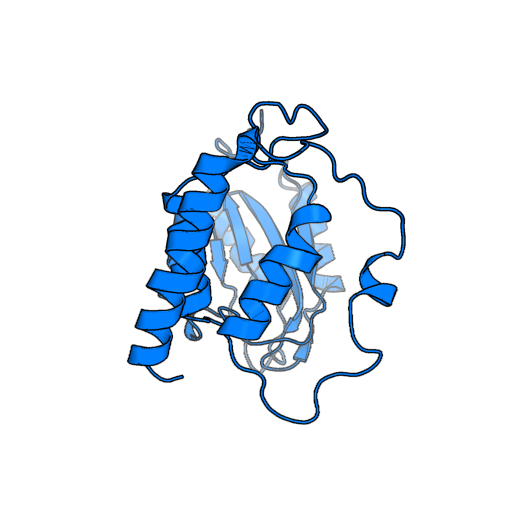. THR A 1 165 ? 16.330 8.432 -13.706 1.00 71.25 165 THR A CA 1
ATOM 1307 C C . THR A 1 165 ? 17.477 9.359 -13.305 1.00 71.25 165 THR A C 1
ATOM 1309 O O . THR A 1 165 ? 18.552 9.367 -13.907 1.00 71.25 165 THR A O 1
ATOM 1312 N N . VAL A 1 166 ? 17.268 10.115 -12.225 1.00 75.44 166 VAL A N 1
ATOM 1313 C CA . VAL A 1 166 ? 18.298 10.918 -11.553 1.00 75.44 166 VAL A CA 1
ATOM 1314 C C . VAL A 1 166 ? 18.536 10.312 -10.172 1.00 75.44 166 VAL A C 1
ATOM 1316 O O . VAL A 1 166 ? 17.761 10.549 -9.248 1.00 75.44 166 VAL A O 1
ATOM 1319 N N . GLY A 1 167 ? 19.591 9.504 -10.034 1.00 66.56 167 GLY A N 1
ATOM 1320 C CA . GLY A 1 167 ? 19.872 8.753 -8.808 1.00 66.56 167 GLY A CA 1
ATOM 1321 C C . GLY A 1 167 ? 19.302 7.331 -8.822 1.00 66.56 167 GLY A C 1
ATOM 1322 O O . GLY A 1 167 ? 18.590 6.944 -7.898 1.00 66.56 167 GLY A O 1
ATOM 1323 N N . THR A 1 168 ? 19.626 6.544 -9.855 1.00 68.19 168 THR A N 1
ATOM 1324 C CA . THR A 1 168 ? 19.348 5.091 -9.916 1.00 68.19 168 THR A CA 1
ATOM 1325 C C . THR A 1 168 ? 19.940 4.410 -8.682 1.00 68.19 168 THR A C 1
ATOM 1327 O O . THR A 1 168 ? 21.138 4.509 -8.422 1.00 68.19 168 THR A O 1
ATOM 1330 N N . THR A 1 169 ? 19.128 3.798 -7.821 1.00 61.25 169 THR A N 1
ATOM 1331 C CA . THR A 1 169 ? 19.552 3.771 -6.410 1.00 61.25 169 THR A CA 1
ATOM 1332 C C . THR A 1 169 ? 20.625 2.736 -6.064 1.00 61.25 169 THR A C 1
ATOM 1334 O O . THR A 1 169 ? 21.329 2.908 -5.074 1.00 61.25 169 THR A O 1
ATOM 1337 N N . SER A 1 170 ? 20.853 1.733 -6.914 1.00 63.66 170 SER A N 1
ATOM 1338 C CA . SER A 1 170 ? 21.971 0.790 -6.749 1.00 63.66 170 SER A CA 1
ATOM 1339 C C . SER A 1 170 ? 23.357 1.445 -6.828 1.00 63.66 170 SER A C 1
ATOM 1341 O O . SER A 1 170 ? 24.313 0.916 -6.267 1.00 63.66 170 SER A O 1
ATOM 1343 N N . SER A 1 171 ? 23.484 2.566 -7.542 1.00 72.31 171 SER A N 1
ATOM 1344 C CA . SER A 1 171 ? 24.767 3.222 -7.856 1.00 72.31 171 SER A CA 1
ATOM 1345 C C . SER A 1 171 ? 24.729 4.751 -7.727 1.00 72.31 171 SER A C 1
ATOM 1347 O O . SER A 1 171 ? 25.745 5.417 -7.910 1.00 72.31 171 SER A O 1
ATOM 1349 N N . THR A 1 172 ? 23.562 5.327 -7.430 1.00 76.31 172 THR A N 1
ATOM 1350 C CA . THR A 1 172 ? 23.232 6.760 -7.537 1.00 76.31 172 THR A CA 1
ATOM 1351 C C . THR A 1 172 ? 23.484 7.373 -8.924 1.00 76.31 172 THR A C 1
ATOM 1353 O O . THR A 1 172 ? 23.583 8.593 -9.050 1.00 76.31 172 THR A O 1
ATOM 1356 N N . ALA A 1 173 ? 23.549 6.558 -9.985 1.00 78.50 173 ALA A N 1
ATOM 1357 C CA . ALA A 1 173 ? 23.849 7.052 -11.327 1.00 78.50 173 ALA A CA 1
ATOM 1358 C C . ALA A 1 173 ? 22.731 7.942 -11.893 1.00 78.50 173 ALA A C 1
ATOM 1360 O O . ALA A 1 173 ? 21.557 7.824 -11.525 1.00 78.50 173 ALA A O 1
ATOM 1361 N N . VAL A 1 174 ? 23.108 8.838 -12.802 1.00 80.50 174 VAL A N 1
ATOM 1362 C CA . VAL A 1 174 ? 22.229 9.851 -13.393 1.00 80.50 174 VAL A CA 1
ATOM 1363 C C . VAL A 1 174 ? 22.243 9.693 -14.905 1.00 80.50 174 VAL A C 1
ATOM 1365 O O . VAL A 1 174 ? 23.293 9.828 -15.533 1.00 80.50 174 VAL A O 1
ATOM 1368 N N . ASP A 1 175 ? 21.075 9.432 -15.483 1.00 81.12 175 ASP A N 1
ATOM 1369 C CA . ASP A 1 175 ? 20.914 9.299 -16.927 1.00 81.12 175 ASP A CA 1
ATOM 1370 C C . ASP A 1 175 ? 21.287 10.593 -17.662 1.00 81.12 175 ASP A C 1
ATOM 1372 O O . ASP A 1 175 ? 21.127 11.705 -17.151 1.00 81.12 175 ASP A O 1
ATOM 1376 N N . LEU A 1 176 ? 21.747 10.474 -18.911 1.00 82.06 176 LEU A N 1
ATOM 1377 C CA . LEU A 1 176 ? 22.175 11.622 -19.715 1.00 82.06 176 LEU A CA 1
ATOM 1378 C C . LEU A 1 176 ? 20.975 12.392 -20.301 1.00 82.06 176 LEU A C 1
ATOM 1380 O O . LEU A 1 176 ? 20.847 12.532 -21.517 1.00 82.06 176 LEU A O 1
ATOM 1384 N N . LEU A 1 177 ? 20.107 12.921 -19.432 1.00 79.19 177 LEU A N 1
ATOM 1385 C CA . LEU A 1 177 ? 18.824 13.574 -19.736 1.00 79.19 177 LEU A CA 1
ATOM 1386 C C . LEU A 1 177 ? 18.874 14.530 -20.939 1.00 79.19 177 LEU A C 1
ATOM 1388 O O . LEU A 1 177 ? 18.015 14.471 -21.813 1.00 79.19 177 LEU A O 1
ATOM 1392 N N . LEU A 1 178 ? 19.901 15.383 -21.033 1.00 80.62 178 LEU A N 1
ATOM 1393 C CA . LEU A 1 178 ? 20.060 16.348 -22.133 1.00 80.62 178 LEU A CA 1
ATOM 1394 C C . LEU A 1 178 ? 20.373 15.704 -23.497 1.00 80.62 178 LEU A C 1
ATOM 1396 O O . LEU A 1 178 ? 20.194 16.354 -24.530 1.00 80.62 178 LEU A O 1
ATOM 1400 N N . LYS A 1 179 ? 20.847 14.453 -23.525 1.00 83.38 179 LYS A N 1
ATOM 1401 C CA . LYS A 1 179 ? 20.961 13.636 -24.740 1.00 83.38 179 LYS A CA 1
ATOM 1402 C C . LYS A 1 179 ? 19.658 12.873 -25.009 1.00 83.38 179 LYS A C 1
ATOM 1404 O O . LYS A 1 179 ? 19.143 12.936 -26.123 1.00 83.38 179 LYS A O 1
ATOM 1409 N N . LEU A 1 180 ? 19.090 12.224 -23.988 1.00 80.44 180 LEU A N 1
ATOM 1410 C CA . LEU A 1 180 ? 17.856 11.432 -24.104 1.00 80.44 180 LEU A CA 1
ATOM 1411 C C . LEU A 1 180 ? 16.659 12.288 -24.557 1.00 80.44 180 LEU A C 1
ATOM 1413 O O . LEU A 1 180 ? 15.928 11.905 -25.470 1.00 80.44 180 LEU A O 1
ATOM 1417 N N . ALA A 1 181 ? 16.507 13.498 -24.014 1.00 77.38 181 ALA A N 1
ATOM 1418 C CA . ALA A 1 181 ? 15.457 14.437 -24.407 1.00 77.38 181 ALA A CA 1
ATOM 1419 C C . ALA A 1 181 ? 15.598 14.932 -25.862 1.00 77.38 181 ALA A C 1
ATOM 1421 O O . ALA A 1 181 ? 14.592 15.211 -26.515 1.00 77.38 181 ALA A O 1
ATOM 1422 N N . LYS A 1 182 ? 16.824 15.004 -26.411 1.00 82.06 182 LYS A N 1
ATOM 1423 C CA . LYS A 1 182 ? 17.038 15.327 -27.836 1.00 82.06 182 LYS A CA 1
ATOM 1424 C C . LYS A 1 182 ? 16.542 14.198 -28.732 1.00 82.06 182 LYS A C 1
ATOM 1426 O O . LYS A 1 182 ? 15.821 14.473 -29.685 1.00 82.06 182 LYS A O 1
ATOM 1431 N N . ILE A 1 183 ? 16.869 12.949 -28.395 1.00 77.44 183 ILE A N 1
ATOM 1432 C CA . ILE A 1 183 ? 16.366 11.758 -29.098 1.00 77.44 183 ILE A CA 1
ATOM 1433 C C . ILE A 1 183 ? 14.840 11.702 -29.016 1.00 77.44 183 ILE A C 1
ATOM 1435 O O . ILE A 1 183 ? 14.177 11.598 -30.044 1.00 77.44 183 ILE A O 1
ATOM 1439 N N . SER A 1 184 ? 14.279 11.893 -27.819 1.00 70.62 184 SER A N 1
ATOM 1440 C CA . SER A 1 184 ? 12.828 11.894 -27.603 1.00 70.62 184 SER A CA 1
ATOM 1441 C C . SER A 1 184 ? 12.118 12.952 -28.446 1.00 70.62 184 SER A C 1
ATOM 1443 O O . SER A 1 184 ? 11.089 12.668 -29.058 1.00 70.62 184 SER A O 1
ATOM 1445 N N . LYS A 1 185 ? 12.699 14.154 -28.561 1.00 71.00 185 LYS A N 1
ATOM 1446 C CA . LYS A 1 185 ? 12.164 15.224 -29.411 1.00 71.00 185 LYS A CA 1
ATOM 1447 C C . LYS A 1 185 ? 12.289 14.921 -30.907 1.00 71.00 185 LYS A C 1
ATOM 1449 O O . LYS A 1 185 ? 11.357 15.220 -31.640 1.00 71.00 185 LYS A O 1
ATOM 1454 N N . ILE A 1 186 ? 13.398 14.335 -31.363 1.00 68.44 186 ILE A N 1
ATOM 1455 C CA . ILE A 1 186 ? 13.587 13.944 -32.772 1.00 68.44 186 ILE A CA 1
ATOM 1456 C C . ILE A 1 186 ? 12.586 12.848 -33.166 1.00 68.44 186 ILE A C 1
ATOM 1458 O O . ILE A 1 186 ? 11.948 12.943 -34.211 1.00 68.44 186 ILE A O 1
ATOM 1462 N N . LEU A 1 187 ? 12.399 11.838 -32.315 1.00 62.44 187 LEU A N 1
ATOM 1463 C CA . LEU A 1 187 ? 11.537 10.691 -32.614 1.00 62.44 187 LEU A CA 1
ATOM 1464 C C . LEU A 1 187 ? 10.039 11.008 -32.456 1.00 62.44 187 LEU A C 1
ATOM 1466 O O . LEU A 1 187 ? 9.230 10.496 -33.226 1.00 62.44 187 LEU A O 1
ATOM 1470 N N . SER A 1 188 ? 9.677 11.955 -31.581 1.00 57.84 188 SER A N 1
ATOM 1471 C CA . SER A 1 188 ? 8.322 12.544 -31.529 1.00 57.84 188 SER A CA 1
ATOM 1472 C C . SER A 1 188 ? 7.989 13.449 -32.730 1.00 57.84 188 SER A C 1
ATOM 1474 O O . SER A 1 188 ? 6.877 13.964 -32.812 1.00 57.84 188 SER A O 1
ATOM 1476 N N . ILE A 1 189 ? 8.949 13.702 -33.631 1.00 42.44 189 ILE A N 1
ATOM 1477 C CA . ILE A 1 189 ? 8.738 14.431 -34.894 1.00 42.44 189 ILE A CA 1
ATOM 1478 C C . ILE A 1 189 ? 8.633 13.454 -36.079 1.00 42.44 189 ILE A C 1
ATOM 1480 O O . ILE A 1 189 ? 7.929 13.751 -37.042 1.00 42.44 189 ILE A O 1
ATOM 1484 N N . THR A 1 190 ? 9.287 12.286 -36.027 1.00 43.16 190 THR A N 1
ATOM 1485 C CA . THR A 1 190 ? 9.197 11.261 -37.087 1.00 43.16 190 THR A CA 1
ATOM 1486 C C . THR A 1 190 ? 8.072 10.247 -36.885 1.00 43.16 190 THR A C 1
ATOM 1488 O O . THR A 1 190 ? 7.571 9.714 -37.875 1.00 43.16 190 THR A O 1
ATOM 1491 N N . CYS A 1 191 ? 7.623 10.003 -35.651 1.00 39.19 191 CYS A N 1
ATOM 1492 C CA . CYS A 1 191 ? 6.380 9.282 -35.374 1.00 39.19 191 CYS A CA 1
ATOM 1493 C C . CYS A 1 191 ? 5.283 10.241 -34.904 1.00 39.19 191 CYS A C 1
ATOM 1495 O O . CYS A 1 191 ? 5.539 11.173 -34.149 1.00 39.19 191 CYS A O 1
ATOM 1497 N N . ALA A 1 192 ? 4.036 9.979 -35.311 1.00 33.62 192 ALA A N 1
ATOM 1498 C CA . ALA A 1 192 ? 2.850 10.755 -34.925 1.00 33.62 192 ALA A CA 1
ATOM 1499 C C . ALA A 1 192 ? 2.376 10.436 -33.487 1.00 33.62 192 ALA A C 1
ATOM 1501 O O . ALA A 1 192 ? 1.191 10.240 -33.233 1.00 33.62 192 ALA A O 1
ATOM 1502 N N . SER A 1 193 ? 3.328 10.313 -32.565 1.00 41.91 193 SER A N 1
ATOM 1503 C CA . SER A 1 193 ? 3.170 9.802 -31.206 1.00 41.91 193 SER A CA 1
ATOM 1504 C C . SER A 1 193 ? 4.222 10.450 -30.313 1.00 41.91 193 SER A C 1
ATOM 1506 O O . SER A 1 193 ? 5.420 10.356 -30.586 1.00 41.91 193 SER A O 1
ATOM 1508 N N . MET A 1 194 ? 3.781 11.108 -29.249 1.00 46.91 194 MET A N 1
ATOM 1509 C CA . MET A 1 194 ? 4.658 11.836 -28.339 1.00 46.91 194 MET A CA 1
ATOM 1510 C C . MET A 1 194 ? 5.402 10.860 -27.419 1.00 46.91 194 MET A C 1
ATOM 1512 O O . MET A 1 194 ? 4.762 10.174 -26.628 1.00 46.91 194 MET A O 1
ATOM 1516 N N . LEU A 1 195 ? 6.738 10.812 -27.492 1.00 52.84 195 LEU A N 1
ATOM 1517 C CA . LEU A 1 195 ? 7.551 10.043 -26.547 1.00 52.84 195 LEU A CA 1
ATOM 1518 C C . LEU A 1 195 ? 7.628 10.805 -25.218 1.00 52.84 195 LEU A C 1
ATOM 1520 O O . LEU A 1 195 ? 8.419 11.740 -25.063 1.00 52.84 195 LEU A O 1
ATOM 1524 N N . ILE A 1 196 ? 6.777 10.422 -24.266 1.00 59.06 196 ILE A N 1
ATOM 1525 C CA . ILE A 1 196 ? 6.714 11.048 -22.944 1.00 59.06 196 ILE A CA 1
ATOM 1526 C C . ILE A 1 196 ? 7.920 10.583 -22.125 1.00 59.06 196 ILE A C 1
ATOM 1528 O O . ILE A 1 196 ? 8.011 9.415 -21.749 1.00 59.06 196 ILE A O 1
ATOM 1532 N N . MET A 1 197 ? 8.835 11.510 -21.828 1.00 54.56 197 MET A N 1
ATOM 1533 C CA . MET A 1 197 ? 9.942 11.275 -20.902 1.00 54.56 197 MET A CA 1
ATOM 1534 C C . MET A 1 197 ? 9.516 11.656 -19.480 1.00 54.56 197 MET A C 1
ATOM 1536 O O . MET A 1 197 ? 9.355 12.841 -19.183 1.00 54.56 197 MET A O 1
ATOM 1540 N N . HIS A 1 198 ? 9.354 10.670 -18.598 1.00 57.81 198 HIS A N 1
ATOM 1541 C CA . HIS A 1 198 ? 9.175 10.918 -17.165 1.00 57.81 198 HIS A CA 1
ATOM 1542 C C . HIS A 1 198 ? 10.537 10.939 -16.460 1.00 57.81 198 HIS A C 1
ATOM 1544 O O . HIS A 1 198 ? 11.443 10.201 -16.845 1.00 57.81 198 HIS A O 1
ATOM 1550 N N . MET A 1 199 ? 10.682 11.782 -15.433 1.00 46.97 199 MET A N 1
ATOM 1551 C CA . MET A 1 199 ? 11.920 11.931 -14.665 1.00 46.97 199 MET A CA 1
ATOM 1552 C C . MET A 1 199 ? 11.649 11.706 -13.180 1.00 46.97 199 MET A C 1
ATOM 1554 O O . MET A 1 199 ? 10.909 12.479 -12.572 1.00 46.97 199 MET A O 1
ATOM 1558 N N . ARG A 1 200 ? 12.281 10.689 -12.582 1.00 48.59 200 ARG A N 1
ATOM 1559 C CA . ARG A 1 200 ? 12.213 10.440 -11.133 1.00 48.59 200 ARG A CA 1
ATOM 1560 C C . ARG A 1 200 ? 13.548 10.757 -10.463 1.00 48.59 200 ARG A C 1
ATOM 1562 O O . ARG A 1 200 ? 14.602 10.338 -10.939 1.00 48.59 200 ARG A O 1
ATOM 1569 N N . ALA A 1 201 ? 13.473 11.456 -9.333 1.00 42.16 201 ALA A N 1
ATOM 1570 C CA . ALA A 1 201 ? 14.589 11.722 -8.430 1.00 42.16 201 ALA A CA 1
ATOM 1571 C C . ALA A 1 201 ? 14.214 11.244 -7.017 1.00 42.16 201 ALA A C 1
ATOM 1573 O O . ALA A 1 201 ? 13.631 11.990 -6.233 1.00 42.16 201 ALA A O 1
ATOM 1574 N N . VAL A 1 202 ? 14.474 9.966 -6.719 1.00 42.94 202 VAL A N 1
ATOM 1575 C CA . VAL A 1 202 ? 14.166 9.326 -5.426 1.00 42.94 202 VAL A CA 1
ATOM 1576 C C . VAL A 1 202 ? 15.315 8.396 -5.042 1.00 42.94 202 VAL A C 1
ATOM 1578 O O . VAL A 1 202 ? 15.630 7.459 -5.768 1.00 42.94 202 VAL A O 1
ATOM 1581 N N . LEU A 1 203 ? 15.922 8.637 -3.879 1.00 35.59 203 LEU A N 1
ATOM 1582 C CA . LEU A 1 203 ? 17.070 7.882 -3.365 1.00 35.59 203 LEU A CA 1
ATOM 1583 C C . LEU A 1 203 ? 16.650 6.590 -2.623 1.00 35.59 203 LEU A C 1
ATOM 1585 O O . LEU A 1 203 ? 17.082 6.378 -1.491 1.00 35.59 203 LEU A O 1
ATOM 1589 N N . VAL A 1 204 ? 15.813 5.723 -3.221 1.00 32.62 204 VAL A N 1
ATOM 1590 C CA . VAL A 1 204 ? 15.440 4.425 -2.603 1.00 32.62 204 VAL A CA 1
ATOM 1591 C C . VAL A 1 204 ? 15.348 3.245 -3.596 1.00 32.62 204 VAL A C 1
ATOM 1593 O O . VAL A 1 204 ? 14.364 3.121 -4.315 1.00 32.62 204 VAL A O 1
ATOM 1596 N N . ASN A 1 205 ? 16.338 2.350 -3.497 1.00 40.22 205 ASN A N 1
ATOM 1597 C CA . ASN A 1 205 ? 16.300 0.886 -3.701 1.00 40.22 205 ASN A CA 1
ATOM 1598 C C . ASN A 1 205 ? 16.774 0.250 -5.066 1.00 40.22 205 ASN A C 1
ATOM 1600 O O . ASN A 1 205 ? 15.687 0.615 -5.499 1.00 40.22 205 ASN A O 1
ATOM 1604 N N . VAL A 1 206 ? 16.821 -0.235 -6.316 1.00 29.64 206 VAL A N 1
ATOM 1605 C CA . VAL A 1 206 ? 17.933 -0.982 -6.965 1.00 29.64 206 VAL A CA 1
ATOM 1606 C C . VAL A 1 206 ? 17.591 -1.139 -8.466 1.00 29.64 206 VAL A C 1
ATOM 1608 O O . VAL A 1 206 ? 16.422 -1.158 -8.823 1.00 29.64 206 VAL A O 1
ATOM 1611 N N . GLU A 1 207 ? 18.599 -1.323 -9.328 1.00 33.44 207 GLU A N 1
ATOM 1612 C CA . GLU A 1 207 ? 18.506 -1.552 -10.788 1.00 33.44 207 GLU A CA 1
ATOM 1613 C C . GLU A 1 207 ? 18.091 -0.326 -11.625 1.00 33.44 207 GLU A C 1
ATOM 1615 O O . GLU A 1 207 ? 16.998 0.224 -11.512 1.00 33.44 207 GLU A O 1
ATOM 1620 N N . SER A 1 208 ? 18.970 0.075 -12.550 1.00 39.00 208 SER A N 1
ATOM 1621 C CA . SER A 1 208 ? 18.754 1.160 -13.520 1.00 39.00 208 SER A CA 1
ATOM 1622 C C . SER A 1 208 ? 17.817 0.748 -14.670 1.00 39.00 208 SER A C 1
ATOM 1624 O O . SER A 1 208 ? 18.160 0.884 -15.845 1.00 39.00 208 SER A O 1
ATOM 1626 N N . THR A 1 209 ? 16.641 0.208 -14.351 1.00 44.97 209 THR A N 1
ATOM 1627 C CA . THR A 1 209 ? 15.666 -0.268 -15.342 1.00 44.97 209 THR A CA 1
ATOM 1628 C C . THR A 1 209 ? 14.943 0.910 -15.992 1.00 44.97 209 THR A C 1
ATOM 1630 O O . THR A 1 209 ? 13.852 1.312 -15.591 1.00 44.97 209 THR A O 1
ATOM 1633 N N . VAL A 1 210 ? 15.554 1.468 -17.041 1.00 49.66 210 VAL A N 1
ATOM 1634 C CA . VAL A 1 210 ? 14.852 2.370 -17.955 1.00 49.66 210 VAL A CA 1
ATOM 1635 C C . VAL A 1 210 ? 13.883 1.547 -18.792 1.00 49.66 210 VAL A C 1
ATOM 1637 O O . VAL A 1 210 ? 14.291 0.791 -19.676 1.00 49.66 210 VAL A O 1
ATOM 1640 N N . ILE A 1 211 ? 12.597 1.717 -18.494 1.00 55.06 211 ILE A N 1
ATOM 1641 C CA . ILE A 1 211 ? 11.492 1.149 -19.258 1.00 55.06 211 ILE A CA 1
ATOM 1642 C C . ILE A 1 211 ? 11.217 2.052 -20.464 1.00 55.06 211 ILE A C 1
ATOM 1644 O O . ILE A 1 211 ? 10.841 3.219 -20.305 1.00 55.06 211 ILE A O 1
ATOM 1648 N N . ILE A 1 212 ? 11.355 1.494 -21.668 1.00 55.53 212 ILE A N 1
ATOM 1649 C CA . ILE A 1 212 ? 10.598 1.967 -22.835 1.00 55.53 212 ILE A CA 1
ATOM 1650 C C . ILE A 1 212 ? 9.296 1.171 -22.873 1.00 55.53 212 ILE A C 1
ATOM 1652 O O . ILE A 1 212 ? 9.360 -0.057 -22.828 1.00 55.53 212 ILE A O 1
ATOM 1656 N N . MET A 1 213 ? 8.142 1.831 -23.004 1.00 58.94 213 MET A N 1
ATOM 1657 C CA . MET A 1 213 ? 6.909 1.148 -23.422 1.00 58.94 213 MET A CA 1
ATOM 1658 C C . MET A 1 213 ? 6.683 1.345 -24.921 1.00 58.94 213 MET A C 1
ATOM 1660 O O . MET A 1 213 ? 6.822 2.459 -25.438 1.00 58.94 213 MET A O 1
ATOM 1664 N N . ALA A 1 214 ? 6.340 0.256 -25.604 1.00 59.38 214 ALA A N 1
ATOM 1665 C CA . ALA A 1 214 ? 6.103 0.194 -27.036 1.00 59.38 214 ALA A CA 1
ATOM 1666 C C . ALA A 1 214 ? 4.789 -0.545 -27.325 1.00 59.38 214 ALA A C 1
ATOM 1668 O O . ALA A 1 214 ? 4.530 -1.595 -26.749 1.00 59.38 214 ALA A O 1
ATOM 1669 N N . ALA A 1 215 ? 3.957 -0.008 -28.217 1.00 60.09 215 ALA A N 1
ATOM 1670 C CA . ALA A 1 215 ? 2.654 -0.591 -28.550 1.00 60.09 215 ALA A CA 1
ATOM 1671 C C . ALA A 1 215 ? 2.411 -0.634 -30.063 1.00 60.09 215 ALA A C 1
ATOM 1673 O O . ALA A 1 215 ? 3.005 0.128 -30.833 1.00 60.09 215 ALA A O 1
ATOM 1674 N N . TRP A 1 216 ? 1.502 -1.505 -30.506 1.00 52.31 216 TRP A N 1
ATOM 1675 C CA . TRP A 1 216 ? 1.057 -1.520 -31.897 1.00 52.31 216 TRP A CA 1
ATOM 1676 C C . TRP A 1 216 ? 0.251 -0.266 -32.226 1.00 52.31 216 TRP A C 1
ATOM 1678 O O . TRP A 1 216 ? -0.651 0.121 -31.486 1.00 52.31 216 TRP A O 1
ATOM 1688 N N . ARG A 1 217 ? 0.478 0.306 -33.414 1.00 50.16 217 ARG A N 1
ATOM 1689 C CA . ARG A 1 217 ? -0.192 1.530 -33.896 1.00 50.16 217 ARG A CA 1
ATOM 1690 C C . ARG A 1 217 ? -1.734 1.492 -33.873 1.00 50.16 217 ARG A C 1
ATOM 1692 O O . ARG A 1 217 ? -2.350 2.548 -33.907 1.00 50.16 217 ARG A O 1
ATOM 1699 N N . LYS A 1 218 ? -2.358 0.308 -33.810 1.00 45.97 218 LYS A N 1
ATOM 1700 C CA . LYS A 1 218 ? -3.819 0.136 -33.676 1.00 45.97 218 LYS A CA 1
ATOM 1701 C C . LYS A 1 218 ? -4.345 0.157 -32.231 1.00 45.97 218 LYS A C 1
ATOM 170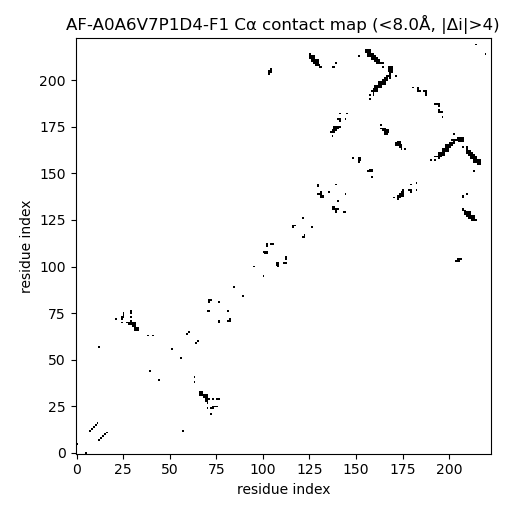3 O O . LYS A 1 218 ? -5.545 0.309 -32.059 1.00 45.97 218 LYS A O 1
ATOM 1708 N N . GLN A 1 219 ? -3.492 -0.016 -31.219 1.00 48.47 219 GLN A N 1
ATOM 1709 C CA . GLN A 1 219 ? -3.893 -0.059 -29.802 1.00 48.47 219 GLN A CA 1
ATOM 1710 C C . GLN A 1 219 ? -3.839 1.312 -29.110 1.00 48.47 219 GLN A C 1
ATOM 1712 O O . GLN A 1 219 ? -4.380 1.457 -28.024 1.00 48.47 219 GLN A O 1
ATOM 1717 N N . ILE A 1 220 ? -3.217 2.323 -29.727 1.00 48.16 220 ILE A N 1
ATOM 1718 C CA . ILE A 1 220 ? -3.023 3.664 -29.134 1.00 48.16 220 ILE A CA 1
ATOM 1719 C C . ILE A 1 220 ? -4.202 4.611 -29.454 1.00 48.16 220 ILE A C 1
ATOM 1721 O O . ILE A 1 220 ? -4.047 5.829 -29.520 1.00 48.16 220 ILE A O 1
ATOM 1725 N N . HIS A 1 221 ? -5.391 4.049 -29.683 1.00 37.28 221 HIS A N 1
ATOM 1726 C CA . HIS A 1 221 ? -6.640 4.804 -29.709 1.00 37.28 221 HIS A CA 1
ATOM 1727 C C . HIS A 1 221 ? -7.206 4.844 -28.289 1.00 37.28 221 HIS A C 1
ATOM 1729 O O . HIS A 1 221 ? -7.888 3.919 -27.860 1.00 37.28 221 HIS A O 1
ATOM 1735 N N . PHE A 1 222 ? -6.886 5.919 -27.570 1.00 35.56 222 PHE A N 1
ATOM 1736 C CA . PHE A 1 222 ? -7.668 6.334 -26.411 1.00 35.56 222 PHE A CA 1
ATOM 1737 C C . PHE A 1 222 ? -8.994 6.915 -26.922 1.00 35.56 222 PHE A C 1
ATOM 1739 O O . PHE A 1 222 ? -8.971 7.837 -27.744 1.00 35.56 222 PHE A O 1
ATOM 1746 N N . GLU A 1 223 ? -10.110 6.353 -26.458 1.00 33.81 223 GLU A N 1
ATOM 1747 C CA . GLU A 1 223 ? -11.450 6.961 -26.514 1.00 33.81 223 GLU A CA 1
ATOM 1748 C C . GLU A 1 223 ? -11.696 7.808 -25.252 1.00 33.81 223 GLU A C 1
ATOM 1750 O O . GLU A 1 223 ? -11.183 7.413 -24.177 1.00 33.81 223 GLU A O 1
#

InterPro domains:
  IPR002129 Pyridoxal phosphate-dependent decarboxylase, major domain [PF00282] (36-121)
  IPR010977 Aromatic-L-amino-acid decarboxylase [PR00800] (7-26)
  IPR010977 Aromatic-L-amino-acid decarboxylase [PR00800] (30-47)
  IPR010977 Aromatic-L-amino-acid decarboxylase [PR00800] (48-67)
  IPR010977 Aromatic-L-amino-acid decarboxylase [PR00800] (74-93)
  IPR010977 Aromatic-L-amino-acid decarboxylase [PR00800] (95-113)
  IPR010977 Aromatic-L-amino-acid decarboxylase [PTHR11999] (1-120)
  IPR015421 Pyridoxal phosphate-dependent transferase, major domain [G3DSA:3.40.640.10] (117-203)
  IPR015424 Pyridoxal phosphate-dependent transferase [SSF53383] (1-184)

Sequence (223 aa):
MDSEQLREYAHKMVVDFIADYYKMIESFPVLSQVEPGYHKELLPDSAPSKPENLEDVFDGIRQKIIPGITHRQSPDYFAYYPSNRSTAGFLGEMLSAGFNIVGFSWIASPAATELEMIVLGIFPENYRVLKVDSSSNFALLSEVLSEVISKDLSFGLISFFLYATVGTTSSTAVDLLLKLAKISKILSITCASMLIMHMRAVLVNVESTVIIMAAWRKQIHFE

Radius of gyration: 25.06 Å; Cα contacts (8 Å, |Δi|>4): 237; chains: 1; bounding box: 58×38×66 Å

pLDDT: mean 79.96, std 16.88, range [29.64, 97.25]